Protein AF-0000000070113550 (afdb_homodimer)

Nearest PDB structures (foldseek):
  8j0s-assembly1_H  TM=9.422E-01  e=3.556E-06  Mycobacterium tuberculosis
  7xkz-assembly1_A  TM=9.115E-01  e=4.167E-06  Mycobacteroides abscessus
  7y5c-assembly1_H  TM=8.932E-01  e=8.274E-06  Mycolicibacterium smegmatis
  7nl9-assembly1_H  TM=9.651E-01  e=6.831E-05  Mycolicibacterium smegmatis MC2 155
  6q45-assembly2_P  TM=9.169E-01  e=3.095E-05  Fusobacterium nucleatum subsp. nucleatum ATCC 25586

Solvent-accessible surface area (backbone atoms only — not comparable to full-atom values): 9482 Å² total; per-residue (Å²): 127,87,66,56,21,34,37,33,36,30,15,46,40,40,78,78,43,72,47,66,21,49,32,37,36,38,35,31,75,91,42,76,46,75,45,44,53,87,46,73,65,44,80,42,48,33,24,70,75,27,49,37,35,39,29,32,77,91,74,48,70,46,43,28,38,25,60,20,42,36,35,39,33,39,98,77,28,37,37,36,43,16,46,29,67,41,75,50,69,74,73,79,120,124,84,66,57,19,34,38,34,34,31,15,46,39,39,76,77,44,72,48,67,18,49,32,38,36,37,33,32,75,90,42,76,44,75,45,45,51,86,46,74,66,42,78,41,48,33,24,70,76,27,49,38,35,39,31,31,77,92,73,48,72,46,43,28,39,25,60,20,41,34,36,37,33,38,96,76,27,38,36,36,43,14,45,28,68,40,76,51,69,76,73,79,120

pLDDT: mean 88.14, std 12.1, range [33.38, 96.56]

Foldseek 3Di:
DPDDDDDDDDDPDDDPDDDDAQWKWAQFPVGIDIDGQPDAWDKTKGDAFIKMWTHHPPGDIWIKTARIAMWTQDNVGIDGDGPDIDTDDPPPD/DPDDDDDDDDDPDDDPDDDDAQWKWAQFPVGIDIDGQPDAWDKTKGDAFIKMWTHHDPGDIWIKTARIAMWTQDNVGIDGDGPDIDTDDPPPD

Secondary structure (DSSP, 8-state):
---PEEEEEEES-EEEEEEEESEEEEEETTEEEEE-TTPPPEEEEEPSSEEEEEE-TTS-EEEEEE-SEEEEEETTEEEEEES-EEE------/---PEEEEEEES-EEEEEEEESEEEEEETTEEEEE-TTPPPEEEEEPSSEEEEEE-TTS-EEEEEE-SEEEEEETTEEEEEES-EEE------

Structure (mmCIF, N/CA/C/O backbone):
data_AF-0000000070113550-model_v1
#
loop_
_entity.id
_entity.type
_entity.pdbx_description
1 polymer 'ATP synthase epsilon chain'
#
loop_
_atom_site.group_PDB
_atom_site.id
_atom_site.type_symbol
_atom_site.label_atom_id
_atom_site.label_alt_id
_atom_site.label_comp_id
_atom_site.label_asym_id
_atom_site.label_entity_id
_atom_site.label_seq_id
_atom_site.pdbx_PDB_ins_code
_atom_site.Cartn_x
_atom_site.Cartn_y
_atom_site.Cartn_z
_atom_site.occupancy
_atom_site.B_iso_or_equiv
_atom_site.auth_seq_id
_atom_site.auth_comp_id
_atom_site.auth_asym_id
_atom_site.auth_atom_id
_atom_site.pdbx_PDB_model_num
ATOM 1 N N . MET A 1 1 ? -6.527 33.344 -2.377 1 45.22 1 MET A N 1
ATOM 2 C CA . MET A 1 1 ? -6.77 31.953 -2.734 1 45.22 1 MET A CA 1
ATOM 3 C C . MET A 1 1 ? -6.32 31.016 -1.616 1 45.22 1 MET A C 1
ATOM 5 O O . MET A 1 1 ? -5.227 31.172 -1.069 1 45.22 1 MET A O 1
ATOM 9 N N . ALA A 1 2 ? -7.156 30.422 -0.911 1 58.97 2 ALA A N 1
ATOM 10 C CA . ALA A 1 2 ? -6.758 29.75 0.325 1 58.97 2 ALA A CA 1
ATOM 11 C C . ALA A 1 2 ? -5.688 28.703 0.059 1 58.97 2 ALA A C 1
ATOM 13 O O . ALA A 1 2 ? -5.789 27.922 -0.897 1 58.97 2 ALA A O 1
ATOM 14 N N . ASN A 1 3 ? -4.395 28.938 0.4 1 77.56 3 ASN A N 1
ATOM 15 C CA . ASN A 1 3 ? -3.264 28.047 0.153 1 77.56 3 ASN A CA 1
ATOM 16 C C . ASN A 1 3 ? -3.529 26.641 0.684 1 77.56 3 ASN A C 1
ATOM 18 O O . ASN A 1 3 ? -3.949 26.484 1.831 1 77.56 3 ASN A O 1
ATOM 22 N N . GLN A 1 4 ? -3.826 25.875 -0.224 1 87.44 4 GLN A N 1
ATOM 23 C CA . GLN A 1 4 ? -4.086 24.484 0.149 1 87.44 4 GLN A CA 1
ATOM 24 C C . GLN A 1 4 ? -2.781 23.719 0.367 1 87.44 4 GLN A C 1
ATOM 26 O O . GLN A 1 4 ? -1.735 24.109 -0.161 1 87.44 4 GLN A O 1
ATOM 31 N N . LEU A 1 5 ? -2.879 22.906 1.258 1 93.5 5 LEU A N 1
ATOM 32 C CA . LEU A 1 5 ? -1.75 22.047 1.6 1 93.5 5 LEU A CA 1
ATOM 33 C C . LEU A 1 5 ? -1.768 20.766 0.769 1 93.5 5 LEU A C 1
ATOM 35 O O . LEU A 1 5 ? -2.746 20.016 0.797 1 93.5 5 LEU A O 1
ATOM 39 N N . HIS A 1 6 ? -0.689 20.609 0.016 1 95.31 6 HIS A N 1
ATOM 40 C CA . HIS A 1 6 ? -0.579 19.344 -0.699 1 95.31 6 HIS A CA 1
ATOM 41 C C . HIS A 1 6 ? -0.22 18.219 0.249 1 95.31 6 HIS A C 1
ATOM 43 O O . HIS A 1 6 ? 0.787 18.281 0.958 1 95.31 6 HIS A O 1
ATOM 49 N N . VAL A 1 7 ? -1.054 17.188 0.281 1 95.75 7 VAL A N 1
ATOM 50 C CA . VAL A 1 7 ? -0.849 16.078 1.197 1 95.75 7 VAL A CA 1
ATOM 51 C C . VAL A 1 7 ? -0.742 14.773 0.407 1 95.75 7 VAL A C 1
ATOM 53 O O . VAL A 1 7 ? -1.499 14.555 -0.541 1 95.75 7 VAL A O 1
ATOM 56 N N . GLU A 1 8 ? 0.298 14 0.855 1 92.06 8 GLU A N 1
ATOM 57 C CA . GLU A 1 8 ? 0.445 12.648 0.33 1 92.06 8 GLU A CA 1
ATOM 58 C C . GLU A 1 8 ? 0.58 11.625 1.458 1 92.06 8 GLU A C 1
ATOM 60 O O . GLU A 1 8 ? 1.438 11.773 2.332 1 92.06 8 GLU A O 1
ATOM 65 N N . VAL A 1 9 ? -0.336 10.664 1.429 1 91.69 9 VAL A N 1
ATOM 66 C CA . VAL A 1 9 ? -0.25 9.562 2.375 1 91.69 9 VAL A CA 1
ATOM 67 C C . VAL A 1 9 ? 0.221 8.297 1.655 1 91.69 9 VAL A C 1
ATOM 69 O O . VAL A 1 9 ? -0.464 7.797 0.762 1 91.69 9 VAL A O 1
ATOM 72 N N . VAL A 1 10 ? 1.429 7.906 2.113 1 87.56 10 VAL A N 1
ATOM 73 C CA . VAL A 1 10 ? 2.043 6.746 1.475 1 87.56 10 VAL A CA 1
ATOM 74 C C . VAL A 1 10 ? 2.283 5.652 2.512 1 87.56 10 VAL A C 1
ATOM 76 O O . VAL A 1 10 ? 2.789 5.922 3.604 1 87.56 10 VAL A O 1
ATOM 79 N N . ALA A 1 11 ? 1.871 4.516 2.16 1 86.12 11 ALA A N 1
ATOM 80 C CA . ALA A 1 11 ? 2.166 3.35 2.99 1 86.12 11 ALA A CA 1
ATOM 81 C C . ALA A 1 11 ? 3.283 2.508 2.379 1 86.12 11 ALA A C 1
ATOM 83 O O . ALA A 1 11 ? 3.287 2.256 1.172 1 86.12 11 ALA A O 1
ATOM 84 N N . VAL A 1 12 ? 4.289 2.221 3.17 1 78.19 12 VAL A N 1
ATOM 85 C CA . VAL A 1 12 ? 5.484 1.521 2.709 1 78.19 12 VAL A CA 1
ATOM 86 C C . VAL A 1 12 ? 5.141 0.071 2.379 1 78.19 12 VAL A C 1
ATOM 88 O O . VAL A 1 12 ? 5.793 -0.552 1.537 1 78.19 12 VAL A O 1
ATOM 91 N N . GLU A 1 13 ? 4.117 -0.46 3.025 1 73.38 13 GLU A N 1
ATOM 92 C CA . GLU A 1 13 ? 3.74 -1.834 2.709 1 73.38 13 GLU A CA 1
ATOM 93 C C . GLU A 1 13 ? 2.234 -2.037 2.85 1 73.38 13 GLU A C 1
ATOM 95 O O . GLU A 1 13 ? 1.626 -1.569 3.814 1 73.38 13 GLU A O 1
ATOM 100 N N . GLN A 1 14 ? 1.766 -2.4 1.757 1 77.12 14 GLN A N 1
ATOM 101 C CA . GLN A 1 14 ? 0.341 -2.703 1.843 1 77.12 14 GLN A CA 1
ATOM 102 C C . GLN A 1 14 ? 0.033 -4.074 1.242 1 77.12 14 GLN A C 1
ATOM 104 O O . GLN A 1 14 ? 0.488 -4.391 0.142 1 77.12 14 GLN A O 1
ATOM 109 N N . LYS A 1 15 ? -0.56 -4.875 2.086 1 81.19 15 LYS A N 1
ATOM 110 C CA . LYS A 1 15 ? -1.064 -6.145 1.571 1 81.19 15 LYS A CA 1
ATOM 111 C C . LYS A 1 15 ? -2.314 -5.938 0.723 1 81.19 15 LYS A C 1
ATOM 113 O O . LYS A 1 15 ? -3.373 -5.582 1.246 1 81.19 15 LYS A O 1
ATOM 118 N N . ILE A 1 16 ? -2.18 -6.035 -0.512 1 82.44 16 ILE A N 1
ATOM 119 C CA . ILE A 1 16 ? -3.268 -5.793 -1.454 1 82.44 16 ILE A CA 1
ATOM 120 C C . ILE A 1 16 ? -4.262 -6.949 -1.403 1 82.44 16 ILE A C 1
ATOM 122 O O . ILE A 1 16 ? -5.477 -6.73 -1.408 1 82.44 16 ILE A O 1
ATOM 126 N N . TRP A 1 17 ? -3.553 -8.172 -1.404 1 88.31 17 TRP A N 1
ATOM 127 C CA . TRP A 1 17 ? -4.387 -9.367 -1.396 1 88.31 17 TRP A CA 1
ATOM 128 C C . TRP A 1 17 ? -3.643 -10.547 -0.779 1 88.31 17 TRP A C 1
ATOM 130 O O . TRP A 1 17 ? -2.436 -10.695 -0.978 1 88.31 17 TRP A O 1
ATOM 140 N N . ALA A 1 18 ? -4.434 -11.242 0.004 1 92.69 18 ALA A N 1
ATOM 141 C CA . ALA A 1 18 ? -3.916 -12.492 0.561 1 92.69 18 ALA A CA 1
ATOM 142 C C . ALA A 1 18 ? -5 -13.562 0.611 1 92.69 18 ALA A C 1
ATOM 144 O O . ALA A 1 18 ? -6.145 -13.281 0.981 1 92.69 18 ALA A O 1
ATOM 145 N N . GLY A 1 19 ? -4.699 -14.633 0.225 1 94.31 19 GLY A N 1
ATOM 146 C CA . GLY A 1 19 ? -5.66 -15.727 0.28 1 94.31 19 GLY A CA 1
ATOM 147 C C . GLY A 1 19 ? -5.156 -17 -0.374 1 94.31 19 GLY A C 1
ATOM 148 O O . GLY A 1 19 ? -3.949 -17.203 -0.502 1 94.31 19 GLY A O 1
ATOM 149 N N . GLU A 1 20 ? -6.125 -17.891 -0.575 1 95.19 20 GLU A N 1
ATOM 150 C CA . GLU A 1 20 ? -5.809 -19.172 -1.209 1 95.19 20 GLU A CA 1
ATOM 151 C C . GLU A 1 20 ? -6.191 -19.156 -2.688 1 95.19 20 GLU A C 1
ATOM 153 O O . GLU A 1 20 ? -7.246 -18.641 -3.059 1 95.19 20 GLU A O 1
ATOM 158 N N . ALA A 1 21 ? -5.266 -19.641 -3.381 1 95.38 21 ALA A N 1
ATOM 159 C CA . ALA A 1 21 ? -5.504 -19.734 -4.82 1 95.38 21 ALA A CA 1
ATOM 160 C C . ALA A 1 21 ? -5.137 -21.125 -5.352 1 95.38 21 ALA A C 1
ATOM 162 O O . ALA A 1 21 ? -4.426 -21.875 -4.691 1 95.38 21 ALA A O 1
ATOM 163 N N . GLU A 1 22 ? -5.695 -21.422 -6.527 1 94.94 22 GLU A N 1
ATOM 164 C CA . GLU A 1 22 ? -5.34 -22.656 -7.203 1 94.94 22 GLU A CA 1
ATOM 165 C C . GLU A 1 22 ? -3.996 -22.547 -7.914 1 94.94 22 GLU A C 1
ATOM 167 O O . GLU A 1 22 ? -3.236 -23.516 -7.984 1 94.94 22 GLU A O 1
ATOM 172 N N . MET A 1 23 ? -3.846 -21.328 -8.383 1 95.19 23 MET A N 1
ATOM 173 C CA . MET A 1 23 ? -2.641 -21.094 -9.172 1 95.19 23 MET A CA 1
ATOM 174 C C . MET A 1 23 ? -2.314 -19.609 -9.227 1 95.19 23 MET A C 1
ATOM 176 O O . MET A 1 23 ? -3.211 -18.766 -9.141 1 95.19 23 MET A O 1
ATOM 180 N N . LEU A 1 24 ? -1.006 -19.297 -9.297 1 96.56 24 LEU A N 1
ATOM 181 C CA . LEU A 1 24 ? -0.536 -17.938 -9.57 1 96.56 24 LEU A CA 1
ATOM 182 C C . LEU A 1 24 ? 0.304 -17.906 -10.844 1 96.56 24 LEU A C 1
ATOM 184 O O . LEU A 1 24 ? 1.162 -18.766 -11.055 1 96.56 24 LEU A O 1
ATOM 188 N N . VAL A 1 25 ? -0.042 -17.031 -11.695 1 96.19 25 VAL A N 1
ATOM 189 C CA . VAL A 1 25 ? 0.737 -16.812 -12.914 1 96.19 25 VAL A CA 1
ATOM 190 C C . VAL A 1 25 ? 1.416 -15.453 -12.859 1 96.19 25 VAL A C 1
ATOM 192 O O . VAL A 1 25 ? 0.762 -14.438 -12.609 1 96.19 25 VAL A O 1
ATOM 195 N N . ALA A 1 26 ? 2.68 -15.461 -13.047 1 96.12 26 ALA A N 1
ATOM 196 C CA . ALA A 1 26 ? 3.441 -14.219 -13.023 1 96.12 26 ALA A CA 1
ATOM 197 C C . ALA A 1 26 ? 4.387 -14.133 -14.219 1 96.12 26 ALA A C 1
ATOM 199 O O . ALA A 1 26 ? 4.82 -15.156 -14.75 1 96.12 26 ALA A O 1
ATOM 200 N N . ARG A 1 27 ? 4.566 -12.93 -14.578 1 95.25 27 ARG A N 1
ATOM 201 C CA . ARG A 1 27 ? 5.559 -12.68 -15.617 1 95.25 27 ARG A CA 1
ATOM 202 C C . ARG A 1 27 ? 6.867 -12.18 -15.016 1 95.25 27 ARG A C 1
ATOM 204 O O . ARG A 1 27 ? 6.934 -11.062 -14.5 1 95.25 27 ARG A O 1
ATOM 211 N N . THR A 1 28 ? 7.867 -13.023 -15.07 1 94.5 28 THR A N 1
ATOM 212 C CA . THR A 1 28 ? 9.195 -12.672 -14.578 1 94.5 28 THR A CA 1
ATOM 213 C C . THR A 1 28 ? 10.094 -12.211 -15.719 1 94.5 28 THR A C 1
ATOM 215 O O . THR A 1 28 ? 9.68 -12.203 -16.875 1 94.5 28 THR A O 1
ATOM 218 N N . THR A 1 29 ? 11.289 -11.812 -15.375 1 94.31 29 THR A N 1
ATOM 219 C CA . THR A 1 29 ? 12.25 -11.391 -16.391 1 94.31 29 THR A CA 1
ATOM 220 C C . THR A 1 29 ? 12.672 -12.57 -17.25 1 94.31 29 THR A C 1
ATOM 222 O O . THR A 1 29 ? 13.125 -12.383 -18.391 1 94.31 29 THR A O 1
ATOM 225 N N . GLU A 1 30 ? 12.484 -13.789 -16.75 1 92.06 30 GLU A N 1
ATOM 226 C CA . GLU A 1 30 ? 12.867 -15 -17.469 1 92.06 30 GLU A CA 1
ATOM 227 C C . GLU A 1 30 ? 11.711 -15.531 -18.312 1 92.06 30 GLU A C 1
ATOM 229 O O . GLU A 1 30 ? 11.914 -16.375 -19.188 1 92.06 30 GLU A O 1
ATOM 234 N N . GLY A 1 31 ? 10.578 -15.039 -18.078 1 92.94 31 GLY A N 1
ATOM 235 C CA . GLY A 1 31 ? 9.375 -15.523 -18.75 1 92.94 31 GLY A CA 1
ATOM 236 C C . GLY A 1 31 ? 8.188 -15.641 -17.812 1 92.94 31 GLY A C 1
ATOM 237 O O . GLY A 1 31 ? 8.211 -15.125 -16.703 1 92.94 31 GLY A O 1
ATOM 238 N N . GLU A 1 32 ? 7.141 -16.234 -18.391 1 94.25 32 GLU A N 1
ATOM 239 C CA . GLU A 1 32 ? 5.934 -16.438 -17.594 1 94.25 32 GLU A CA 1
ATOM 240 C C . GLU A 1 32 ? 6.02 -17.734 -16.781 1 94.25 32 GLU A C 1
ATOM 242 O O . GLU A 1 32 ? 6.492 -18.766 -17.281 1 94.25 32 GLU A O 1
ATOM 247 N N . ILE A 1 33 ? 5.629 -17.703 -15.547 1 94.06 33 ILE A N 1
ATOM 248 C CA . ILE A 1 33 ? 5.699 -18.891 -14.695 1 94.06 33 ILE A CA 1
ATOM 249 C C . ILE A 1 33 ? 4.355 -19.109 -14.008 1 94.06 33 ILE A C 1
ATOM 251 O O . ILE A 1 33 ? 3.709 -18.156 -13.57 1 94.06 33 ILE A O 1
ATOM 255 N N . GLY A 1 34 ? 3.83 -20.297 -13.992 1 95.06 34 GLY A N 1
ATOM 256 C CA . GLY A 1 34 ? 2.676 -20.719 -13.211 1 95.06 34 GLY A CA 1
ATOM 257 C C . GLY A 1 34 ? 3.051 -21.453 -11.938 1 95.06 34 GLY A C 1
ATOM 258 O O . GLY A 1 34 ? 3.754 -22.469 -11.984 1 95.06 34 GLY A O 1
ATOM 259 N N . VAL A 1 35 ? 2.688 -20.906 -10.938 1 95.12 35 VAL A N 1
ATOM 260 C CA . VAL A 1 35 ? 3.025 -21.469 -9.641 1 95.12 35 VAL A CA 1
ATOM 261 C C . VAL A 1 35 ? 1.836 -22.266 -9.102 1 95.12 35 VAL A C 1
ATOM 263 O O . VAL A 1 35 ? 0.74 -21.719 -8.945 1 95.12 35 VAL A O 1
ATOM 266 N N . LEU A 1 36 ? 2.029 -23.531 -8.805 1 93.62 36 LEU A N 1
ATOM 267 C CA . LEU A 1 36 ? 1.037 -24.406 -8.203 1 93.62 36 LEU A CA 1
ATOM 268 C C . LEU A 1 36 ? 1.406 -24.75 -6.766 1 93.62 36 LEU A C 1
ATOM 270 O O . LEU A 1 36 ? 2.557 -24.578 -6.359 1 93.62 36 LEU A O 1
ATOM 274 N N . PRO A 1 37 ? 0.408 -25.094 -6.074 1 92.5 37 PRO A N 1
ATOM 275 C CA . PRO A 1 37 ? 0.75 -25.547 -4.723 1 92.5 37 PRO A CA 1
ATOM 276 C C . PRO A 1 37 ? 1.844 -26.609 -4.707 1 92.5 37 PRO A C 1
ATOM 278 O O . PRO A 1 37 ? 1.796 -27.562 -5.492 1 92.5 37 PRO A O 1
ATOM 281 N N . GLY A 1 38 ? 2.885 -26.438 -3.82 1 89.25 38 GLY A N 1
ATOM 282 C CA . GLY A 1 38 ? 3.973 -27.391 -3.715 1 89.25 38 GLY A CA 1
ATOM 283 C C . GLY A 1 38 ? 5.125 -27.094 -4.656 1 89.25 38 GLY A C 1
ATOM 284 O O . GLY A 1 38 ? 5.977 -27.953 -4.895 1 89.25 38 GLY A O 1
ATOM 285 N N . HIS A 1 39 ? 5.016 -25.953 -5.227 1 92.94 39 HIS A N 1
ATOM 286 C CA . HIS A 1 39 ? 6.125 -25.562 -6.086 1 92.94 39 HIS A CA 1
ATOM 287 C C . HIS A 1 39 ? 7.422 -25.438 -5.293 1 92.94 39 HIS A C 1
ATOM 289 O O . HIS A 1 39 ? 7.402 -25.094 -4.109 1 92.94 39 HIS A O 1
ATOM 295 N N . SER A 1 40 ? 8.477 -25.75 -6.012 1 92.38 40 SER A N 1
ATOM 296 C CA . SER A 1 40 ? 9.773 -25.609 -5.359 1 92.38 40 SER A CA 1
ATOM 297 C C . SER A 1 40 ? 10.086 -24.141 -5.059 1 92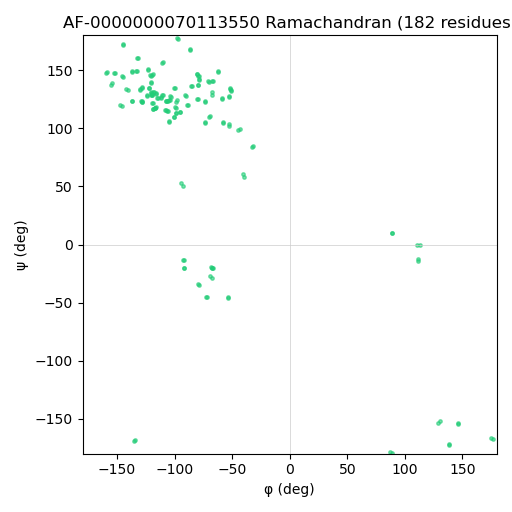.38 40 SER A C 1
ATOM 299 O O . SER A 1 40 ? 9.805 -23.266 -5.871 1 92.38 40 SER A O 1
ATOM 301 N N . PRO A 1 41 ? 10.656 -23.922 -3.93 1 94.31 41 PRO A N 1
ATOM 302 C CA . PRO A 1 41 ? 11.008 -22.547 -3.574 1 94.31 41 PRO A CA 1
ATOM 303 C C . PRO A 1 41 ? 11.812 -21.844 -4.664 1 94.31 41 PRO A C 1
ATOM 305 O O . PRO A 1 41 ? 12.711 -22.453 -5.258 1 94.31 41 PRO A O 1
ATOM 308 N N . LEU A 1 42 ? 11.367 -20.609 -4.93 1 91.88 42 LEU A N 1
ATOM 309 C CA . LEU A 1 42 ? 12.031 -19.812 -5.953 1 91.88 42 LEU A CA 1
ATOM 310 C C . LEU A 1 42 ? 11.891 -18.328 -5.656 1 91.88 42 LEU A C 1
ATOM 312 O O . LEU A 1 42 ? 10.914 -17.906 -5.035 1 91.88 42 LEU A O 1
ATOM 316 N N . LEU A 1 43 ? 12.93 -17.562 -6.039 1 93.06 43 LEU A N 1
ATOM 317 C CA . LEU A 1 43 ? 12.883 -16.109 -6.039 1 93.06 43 LEU A CA 1
ATOM 318 C C . LEU A 1 43 ? 13.047 -15.562 -7.457 1 93.06 43 LEU A C 1
ATOM 320 O O . LEU A 1 43 ? 14.031 -15.859 -8.133 1 93.06 43 LEU A O 1
ATOM 324 N N . GLY A 1 44 ? 11.977 -14.875 -7.906 1 92.62 44 GLY A N 1
ATOM 325 C CA . GLY A 1 44 ? 12.023 -14.32 -9.25 1 92.62 44 GLY A CA 1
ATOM 326 C C . GLY A 1 44 ? 11.789 -12.82 -9.281 1 92.62 44 GLY A C 1
ATOM 327 O O . GLY A 1 44 ? 11.117 -12.273 -8.414 1 92.62 44 GLY A O 1
ATOM 328 N N . LEU A 1 45 ? 12.461 -12.297 -10.344 1 93.94 45 LEU A N 1
ATOM 329 C CA . LEU A 1 45 ? 12.234 -10.875 -10.594 1 93.94 45 LEU A CA 1
ATOM 330 C C . LEU A 1 45 ? 11.062 -10.664 -11.547 1 93.94 45 LEU A C 1
ATOM 332 O O . LEU A 1 45 ? 11 -11.297 -12.609 1 93.94 45 LEU A O 1
ATOM 336 N N . LEU A 1 46 ? 10.211 -9.852 -11.094 1 94.88 46 LEU A N 1
ATOM 337 C CA . LEU A 1 46 ? 9.062 -9.562 -11.938 1 94.88 46 LEU A CA 1
ATOM 338 C C . LEU A 1 46 ? 9.43 -8.57 -13.039 1 94.88 46 LEU A C 1
ATOM 340 O O . LEU A 1 46 ? 10.18 -7.625 -12.797 1 94.88 46 LEU A O 1
ATOM 344 N N . LYS A 1 47 ? 8.898 -8.805 -14.141 1 93.06 47 LYS A N 1
ATOM 345 C CA . LYS A 1 47 ? 9.078 -7.852 -15.227 1 93.06 47 LYS A CA 1
ATOM 346 C C . LYS A 1 47 ? 8.32 -6.559 -14.961 1 93.06 47 LYS A C 1
ATOM 348 O O . LYS A 1 47 ? 7.281 -6.566 -14.297 1 93.06 47 LYS A O 1
ATOM 353 N N . GLU A 1 48 ? 8.891 -5.516 -15.273 1 88.5 48 GLU A N 1
ATOM 354 C CA . GLU A 1 48 ? 8.25 -4.211 -15.156 1 88.5 48 GLU A CA 1
ATOM 355 C C . GLU A 1 48 ? 8.078 -3.557 -16.531 1 88.5 48 GLU A C 1
ATOM 357 O O . GLU A 1 48 ? 9.062 -3.266 -17.203 1 88.5 48 GLU A O 1
A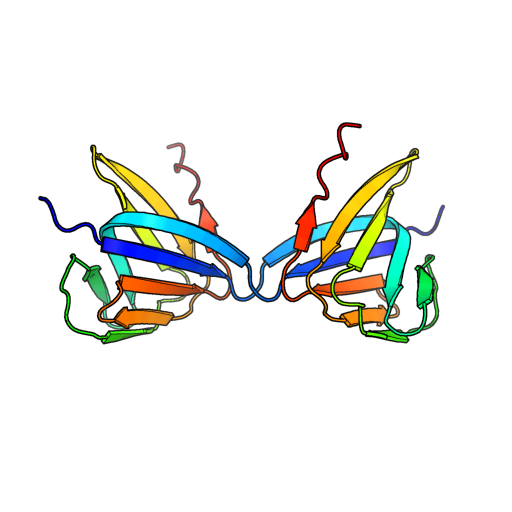TOM 362 N N . PRO A 1 49 ? 6.867 -3.322 -16.906 1 88.38 49 PRO A N 1
ATOM 363 C CA . PRO A 1 49 ? 5.602 -3.658 -16.25 1 88.38 49 PRO A CA 1
ATOM 364 C C . PRO A 1 49 ? 5.188 -5.113 -16.484 1 88.38 49 PRO A C 1
ATOM 366 O O . PRO A 1 49 ? 5.609 -5.734 -17.453 1 88.38 49 PRO A O 1
ATOM 369 N N . SER A 1 50 ? 4.535 -5.613 -15.438 1 91.56 50 SER A N 1
ATOM 370 C CA . SER A 1 50 ? 4.027 -6.969 -15.617 1 91.56 50 SER A CA 1
ATOM 371 C C . SER A 1 50 ? 2.689 -7.156 -14.906 1 91.56 50 SER A C 1
ATOM 373 O O . SER A 1 50 ? 2.164 -6.219 -14.305 1 91.56 50 SER A O 1
ATOM 375 N N . GLN A 1 51 ? 2.115 -8.32 -15.18 1 93.25 51 GLN A N 1
ATOM 376 C CA . GLN A 1 51 ? 0.867 -8.672 -14.516 1 93.25 51 GLN A CA 1
ATOM 377 C C . GLN A 1 51 ? 1.015 -9.969 -13.719 1 93.25 51 GLN A C 1
ATOM 379 O O . GLN A 1 51 ? 1.783 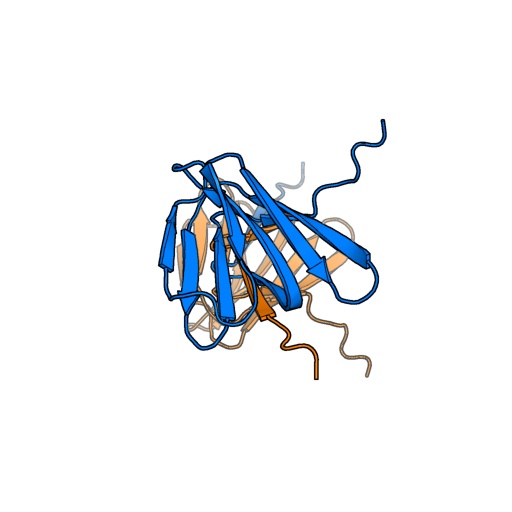-10.852 -14.102 1 93.25 51 GLN A O 1
ATOM 384 N N . VAL A 1 52 ? 0.341 -9.977 -12.672 1 95.19 52 VAL A N 1
ATOM 385 C CA . VAL A 1 52 ? 0.203 -11.195 -11.883 1 95.19 52 VAL A CA 1
ATOM 386 C C . VAL A 1 52 ? -1.26 -11.633 -11.867 1 95.19 52 VAL A C 1
ATOM 388 O O . VAL A 1 52 ? -2.156 -10.82 -11.648 1 95.19 52 VAL A O 1
ATOM 391 N N . ARG A 1 53 ? -1.431 -12.898 -12.172 1 95.62 53 ARG A N 1
ATOM 392 C CA . ARG A 1 53 ? -2.781 -13.453 -12.18 1 95.62 53 ARG A CA 1
ATOM 393 C C . ARG A 1 53 ? -2.943 -14.516 -11.102 1 95.62 53 ARG A C 1
ATOM 395 O O . ARG A 1 53 ? -2.127 -15.43 -10.992 1 95.62 53 ARG A O 1
ATOM 402 N N . VAL A 1 54 ? -3.912 -14.289 -10.359 1 95.81 54 VAL A N 1
ATOM 403 C CA . VAL A 1 54 ? -4.242 -15.234 -9.297 1 95.81 54 VAL A CA 1
ATOM 404 C C . VAL A 1 54 ? -5.516 -15.992 -9.664 1 95.81 54 VAL A C 1
ATOM 406 O O . VAL A 1 54 ? -6.59 -15.391 -9.766 1 95.81 54 VAL A O 1
ATOM 409 N N . LYS A 1 55 ? -5.418 -17.219 -9.844 1 95.19 55 LYS A N 1
ATOM 410 C CA . LYS A 1 55 ? -6.574 -18.047 -10.148 1 95.19 55 LYS A CA 1
ATOM 411 C C . LYS A 1 55 ? -7.141 -18.688 -8.883 1 95.19 55 LYS A C 1
ATOM 413 O O . LYS A 1 55 ? -6.453 -19.469 -8.211 1 95.19 55 LYS A O 1
ATOM 418 N N . LEU A 1 56 ? -8.297 -18.281 -8.586 1 94.12 56 LEU A N 1
ATOM 419 C CA . LEU A 1 56 ? -8.969 -18.797 -7.398 1 94.12 56 LEU A CA 1
ATOM 420 C C . LEU A 1 56 ? -9.719 -20.078 -7.715 1 94.12 56 LEU A C 1
ATOM 422 O O . LEU A 1 56 ? -9.93 -20.406 -8.883 1 94.12 56 LEU A O 1
ATOM 426 N N . ALA A 1 57 ? -10.078 -20.641 -6.52 1 88.12 57 ALA A N 1
ATOM 427 C CA . ALA A 1 57 ? -10.906 -21.828 -6.691 1 88.12 57 ALA A CA 1
ATOM 428 C C . ALA A 1 57 ? -12.273 -21.453 -7.273 1 88.12 57 ALA A C 1
ATOM 430 O O . ALA A 1 57 ? -12.852 -20.422 -6.918 1 88.12 57 ALA A O 1
ATOM 431 N N . GLY A 1 58 ? -12.789 -22.047 -8.266 1 87 58 GLY A N 1
ATOM 432 C CA . GLY A 1 58 ? -14.094 -21.766 -8.82 1 87 58 GLY A CA 1
ATOM 433 C C . GLY A 1 58 ? -14.031 -21.125 -10.195 1 87 58 GLY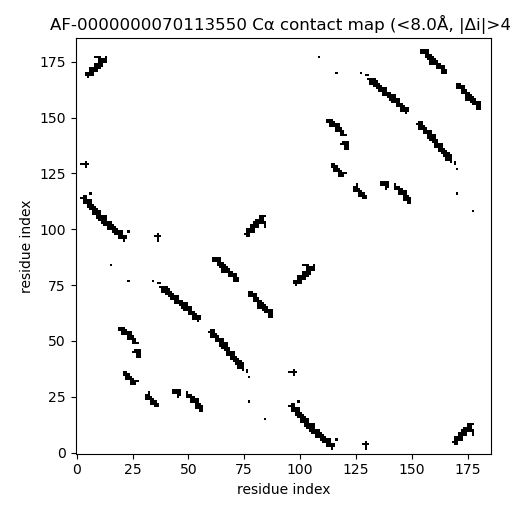 A C 1
ATOM 434 O O . GLY A 1 58 ? -15.062 -20.875 -10.82 1 87 58 GLY A O 1
ATOM 435 N N . GLY A 1 59 ? -12.953 -20.703 -10.578 1 87.19 59 GLY A N 1
ATOM 436 C CA . GLY A 1 59 ? -12.781 -20.172 -11.922 1 87.19 59 GLY A CA 1
ATOM 437 C C . GLY A 1 59 ? -12.547 -18.672 -11.961 1 87.19 59 GLY A C 1
ATOM 438 O O . GLY A 1 59 ? -12.336 -18.109 -13.031 1 87.19 59 GLY A O 1
ATOM 439 N N . GLU A 1 60 ? -12.531 -18.062 -10.789 1 91.06 60 GLU A N 1
ATOM 440 C CA . GLU A 1 60 ? -12.297 -16.625 -10.734 1 91.06 60 GLU A CA 1
ATOM 441 C C . GLU A 1 60 ? -10.805 -16.312 -10.859 1 91.06 60 GLU A C 1
ATOM 443 O O . GLU A 1 60 ? -9.969 -17.047 -10.328 1 91.06 60 GLU A O 1
ATOM 448 N N . GLN A 1 61 ? -10.555 -15.273 -11.664 1 93.69 61 GLN A N 1
ATOM 449 C CA . GLN A 1 61 ? -9.164 -14.852 -11.852 1 93.69 61 GLN A CA 1
ATOM 450 C C . GLN A 1 61 ? -8.992 -13.375 -11.5 1 93.69 61 GLN A C 1
ATOM 452 O O . GLN A 1 61 ? -9.727 -12.523 -12.008 1 93.69 61 GLN A O 1
ATOM 457 N N . LEU A 1 62 ? -8.008 -13.188 -10.648 1 94 62 LEU A N 1
ATOM 458 C CA . LEU A 1 62 ? -7.629 -11.82 -10.297 1 94 62 LEU A CA 1
ATOM 459 C C . LEU A 1 62 ? -6.336 -11.414 -10.992 1 94 62 LEU A C 1
ATOM 461 O O . LEU A 1 62 ? -5.34 -12.141 -10.938 1 94 62 LEU A O 1
ATOM 465 N N . THR A 1 63 ? -6.516 -10.32 -11.688 1 94.88 63 THR A N 1
ATOM 466 C CA . THR A 1 63 ? -5.344 -9.812 -12.398 1 94.88 63 THR A CA 1
ATOM 467 C C . THR A 1 63 ? -4.848 -8.516 -11.773 1 94.88 63 THR A C 1
ATOM 469 O O . THR A 1 63 ? -5.629 -7.582 -11.562 1 94.88 63 THR A O 1
ATOM 472 N N . TYR A 1 64 ? -3.529 -8.469 -11.461 1 93.31 64 TYR A N 1
ATOM 473 C CA . TYR A 1 64 ? -2.916 -7.277 -10.891 1 93.31 64 TYR A CA 1
ATOM 474 C C . TYR A 1 64 ? -1.808 -6.75 -11.789 1 93.31 64 TYR A C 1
ATOM 476 O O . TYR A 1 64 ? -0.962 -7.516 -12.258 1 93.31 64 TYR A O 1
ATOM 484 N N . ASP A 1 65 ? -1.902 -5.477 -12.047 1 92.44 65 ASP A N 1
ATOM 485 C CA . ASP A 1 65 ? -0.778 -4.809 -12.695 1 92.44 65 ASP A CA 1
ATOM 486 C C . ASP A 1 65 ? 0.31 -4.461 -11.68 1 92.44 65 ASP A C 1
ATOM 488 O O . ASP A 1 65 ? 0.038 -3.812 -10.672 1 92.44 65 ASP A O 1
ATOM 492 N N . VAL A 1 66 ? 1.495 -4.922 -11.969 1 90.75 66 VAL A N 1
ATOM 493 C CA . VAL A 1 66 ? 2.58 -4.688 -11.023 1 90.75 66 VAL A CA 1
ATOM 494 C C . VAL A 1 66 ? 3.695 -3.895 -11.703 1 90.75 66 VAL A C 1
ATOM 496 O O . VAL A 1 66 ? 3.971 -4.09 -12.891 1 90.75 66 VAL A O 1
ATOM 499 N N . ALA A 1 67 ? 4.254 -2.926 -10.93 1 88.31 67 ALA A N 1
ATOM 500 C CA . ALA A 1 67 ? 5.367 -2.111 -11.406 1 88.31 67 ALA A CA 1
ATOM 501 C C . ALA A 1 67 ? 6.707 -2.715 -10.992 1 88.31 67 ALA A C 1
ATOM 503 O O . ALA A 1 67 ? 7.484 -2.082 -10.281 1 88.31 67 ALA A O 1
ATOM 504 N N . GLY A 1 68 ? 6.863 -4.051 -11.281 1 87.56 68 GLY A N 1
ATOM 505 C CA . GLY A 1 68 ? 8.102 -4.711 -10.898 1 87.56 68 GLY A CA 1
ATOM 506 C C . GLY A 1 68 ? 8.055 -5.285 -9.5 1 87.56 68 GLY A C 1
ATOM 507 O O . GLY A 1 68 ? 7 -5.309 -8.859 1 87.56 68 GLY A O 1
ATOM 508 N N . GLY A 1 69 ? 9.234 -5.918 -9.102 1 91.19 69 GLY A N 1
ATOM 509 C CA . GLY A 1 69 ? 9.328 -6.562 -7.797 1 91.19 69 GLY A CA 1
ATOM 510 C C . GLY A 1 69 ? 9.867 -7.977 -7.871 1 91.19 69 GLY A C 1
ATOM 511 O O . GLY A 1 69 ? 10.734 -8.273 -8.695 1 91.19 69 GLY A O 1
ATOM 512 N N . PHE A 1 70 ? 9.391 -8.688 -6.852 1 92.94 70 PHE A N 1
ATOM 513 C CA . PHE A 1 70 ? 9.906 -10.047 -6.766 1 92.94 70 PHE A CA 1
ATOM 514 C C . PHE A 1 70 ? 8.789 -11.031 -6.445 1 92.94 70 PHE A C 1
ATOM 516 O O . PHE A 1 70 ? 7.793 -10.664 -5.816 1 92.94 70 PHE A O 1
ATOM 523 N N . LEU A 1 71 ? 9.047 -12.164 -6.969 1 94.38 71 LEU A N 1
ATOM 524 C CA . LEU A 1 71 ? 8.219 -13.312 -6.633 1 94.38 71 LEU A CA 1
ATOM 525 C C . LEU A 1 71 ? 8.969 -14.273 -5.719 1 94.38 71 LEU A C 1
ATOM 527 O O . LEU A 1 71 ? 10.102 -14.664 -6.016 1 94.38 71 LEU A O 1
ATOM 531 N N . SER A 1 72 ? 8.359 -14.523 -4.602 1 94.75 72 SER A N 1
ATOM 532 C CA . SER A 1 72 ? 8.977 -15.445 -3.658 1 94.75 72 SER A CA 1
ATOM 533 C C . SER A 1 72 ? 8.078 -16.656 -3.404 1 94.75 72 SER A C 1
ATOM 535 O O . SER A 1 72 ? 6.949 -16.516 -2.939 1 94.75 72 SER A O 1
ATOM 537 N N . ILE A 1 73 ? 8.57 -17.812 -3.773 1 94.5 73 ILE A N 1
ATOM 538 C CA . ILE A 1 73 ? 7.871 -19.062 -3.516 1 94.5 73 ILE A CA 1
ATOM 539 C C . ILE A 1 73 ? 8.578 -19.844 -2.402 1 94.5 73 ILE A C 1
ATOM 541 O O . ILE A 1 73 ? 9.789 -20.047 -2.453 1 94.5 73 ILE A O 1
ATOM 545 N N . ASP A 1 74 ? 7.863 -20.125 -1.428 1 92.62 74 ASP A N 1
ATOM 546 C CA . ASP A 1 74 ? 8.422 -20.953 -0.361 1 92.62 74 ASP A CA 1
ATOM 547 C C . ASP A 1 74 ? 7.438 -22.047 0.06 1 92.62 74 ASP A C 1
ATOM 549 O O . ASP A 1 74 ? 6.445 -22.297 -0.631 1 92.62 74 ASP A O 1
ATOM 553 N N . ALA A 1 75 ? 7.75 -22.688 1.165 1 90.75 75 ALA A N 1
ATOM 554 C CA . ALA A 1 75 ? 6.938 -23.812 1.621 1 90.75 75 ALA A CA 1
ATOM 555 C C . ALA A 1 75 ? 5.551 -23.344 2.057 1 90.75 75 ALA A C 1
ATOM 557 O O . ALA A 1 75 ? 4.598 -24.125 2.07 1 90.75 75 ALA A O 1
ATOM 558 N N . ASN A 1 76 ? 5.461 -22.078 2.35 1 88.56 76 ASN A N 1
ATOM 559 C CA . ASN A 1 76 ? 4.207 -21.547 2.867 1 88.56 76 ASN A CA 1
ATOM 560 C C . ASN A 1 76 ? 3.314 -21.031 1.744 1 88.56 76 ASN A C 1
ATOM 562 O O . ASN A 1 76 ? 2.107 -20.859 1.929 1 88.56 76 ASN A O 1
ATOM 566 N N . GLY A 1 77 ? 3.939 -20.75 0.611 1 93.44 77 GLY A N 1
ATOM 567 C CA . GLY A 1 77 ? 3.168 -20.219 -0.502 1 93.44 77 GLY A CA 1
ATOM 568 C C . GLY A 1 77 ? 3.949 -19.234 -1.355 1 93.44 77 GLY A C 1
ATOM 569 O O . GLY A 1 77 ? 5.168 -19.359 -1.487 1 93.44 77 GLY A O 1
ATOM 570 N N . VAL A 1 78 ? 3.195 -18.375 -1.972 1 95.81 78 VAL A N 1
ATOM 571 C CA . VAL A 1 78 ? 3.791 -17.438 -2.902 1 95.81 78 VAL A CA 1
ATOM 572 C C . VAL A 1 78 ? 3.553 -16 -2.412 1 95.81 78 VAL A C 1
ATOM 574 O O . VAL A 1 78 ? 2.441 -15.664 -2.004 1 95.81 78 VAL A O 1
ATOM 577 N N . THR A 1 79 ? 4.656 -15.289 -2.43 1 94.12 79 THR A N 1
ATOM 578 C CA . THR A 1 79 ? 4.582 -13.875 -2.072 1 94.12 79 THR A CA 1
ATOM 579 C C . THR A 1 79 ? 5.043 -13 -3.232 1 94.12 79 THR A C 1
ATOM 581 O O . THR A 1 79 ? 6.16 -13.156 -3.729 1 94.12 79 THR A O 1
ATOM 584 N N . VAL A 1 80 ? 4.121 -12.141 -3.619 1 94.31 80 VAL A N 1
ATOM 585 C CA . VAL A 1 80 ? 4.461 -11.141 -4.629 1 94.31 80 VAL A CA 1
ATOM 586 C C . VAL A 1 80 ? 4.777 -9.805 -3.951 1 94.31 80 VAL A C 1
ATOM 588 O O . VAL A 1 80 ? 3.912 -9.219 -3.299 1 94.31 80 VAL A O 1
ATOM 591 N N . LEU A 1 81 ? 5.996 -9.422 -4.055 1 91.62 81 LEU A N 1
ATOM 592 C CA . LEU A 1 81 ? 6.426 -8.117 -3.559 1 91.62 81 LEU A CA 1
ATOM 593 C C . LEU A 1 81 ? 6.645 -7.148 -4.711 1 91.62 81 LEU A C 1
ATOM 595 O O . LEU A 1 81 ? 7.684 -7.195 -5.379 1 91.62 81 LEU A O 1
ATOM 599 N N . ALA A 1 82 ? 5.715 -6.223 -4.855 1 90.12 82 ALA A N 1
ATOM 600 C CA . ALA A 1 82 ? 5.773 -5.297 -5.984 1 90.12 82 ALA A CA 1
ATOM 601 C C . ALA A 1 82 ? 5.902 -3.854 -5.508 1 90.12 82 ALA A C 1
ATOM 603 O O . ALA A 1 82 ? 5.496 -3.525 -4.391 1 90.12 82 ALA A O 1
ATOM 604 N N . GLU A 1 83 ? 6.609 -3.127 -6.312 1 84.62 83 GLU A N 1
ATOM 605 C CA . GLU A 1 83 ? 6.68 -1.706 -5.988 1 84.62 83 GLU A CA 1
ATOM 606 C C . GLU A 1 83 ? 5.289 -1.103 -5.84 1 84.62 83 GLU A C 1
ATOM 608 O O . GLU A 1 83 ? 5.051 -0.287 -4.945 1 84.62 83 GLU A O 1
ATOM 613 N N . SER A 1 84 ? 4.488 -1.451 -6.77 1 84 84 SER A N 1
ATOM 614 C CA . SER A 1 84 ? 3.066 -1.127 -6.746 1 84 84 SER A CA 1
ATOM 615 C C . SER A 1 84 ? 2.236 -2.238 -7.383 1 84 84 SER A C 1
ATOM 617 O O . SER A 1 84 ? 2.721 -2.957 -8.258 1 84 84 SER A O 1
ATOM 619 N N . ALA A 1 85 ? 1.129 -2.416 -6.84 1 86.88 85 ALA A N 1
ATOM 620 C CA . ALA A 1 85 ? 0.208 -3.414 -7.379 1 86.88 85 ALA A CA 1
ATOM 621 C C . ALA A 1 85 ? -1.221 -2.877 -7.414 1 86.88 85 ALA A C 1
ATOM 623 O O . ALA A 1 85 ? -1.746 -2.426 -6.395 1 86.88 85 ALA A O 1
ATOM 624 N N . THR A 1 86 ? -1.805 -2.895 -8.625 1 85.5 86 THR A N 1
ATOM 625 C CA . THR A 1 86 ? -3.172 -2.418 -8.797 1 85.5 86 THR A CA 1
ATOM 626 C C . THR A 1 86 ? -4.016 -3.457 -9.531 1 85.5 86 THR A C 1
ATOM 628 O O . THR A 1 86 ? -3.531 -4.125 -10.453 1 85.5 86 THR A O 1
ATOM 631 N N . PRO A 1 87 ? -5.227 -3.666 -9.008 1 87.69 87 PRO A N 1
ATOM 632 C CA . PRO A 1 87 ? -6.09 -4.582 -9.758 1 87.69 87 PRO A CA 1
ATOM 633 C C . PRO A 1 87 ? -6.227 -4.191 -11.227 1 87.69 87 PRO A C 1
ATOM 635 O O . PRO A 1 87 ? -6.449 -3.018 -11.539 1 87.69 87 PRO A O 1
ATOM 638 N N . ALA A 1 88 ? -5.977 -5.121 -12.062 1 85.75 88 ALA A N 1
ATOM 639 C CA . ALA A 1 88 ? -6.102 -4.844 -13.492 1 85.75 88 ALA A CA 1
ATOM 640 C C . ALA A 1 88 ? -7.566 -4.672 -13.891 1 85.75 88 ALA A C 1
ATOM 642 O O . ALA A 1 88 ? -8.445 -5.359 -13.359 1 85.75 88 ALA A O 1
ATOM 643 N N . THR A 1 89 ? -7.98 -3.449 -14.219 1 70.56 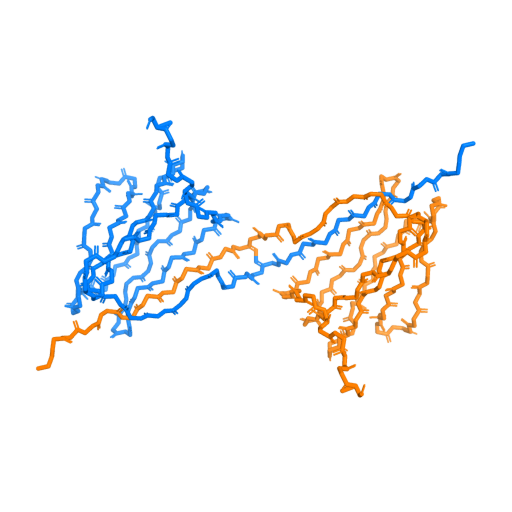89 THR A N 1
ATOM 644 C CA . THR A 1 89 ? -9.32 -3.217 -14.742 1 70.56 89 THR A CA 1
ATOM 645 C C . THR A 1 89 ? -9.555 -4.02 -16.016 1 70.56 89 THR A C 1
ATOM 647 O O . THR A 1 89 ? -8.656 -4.145 -16.844 1 70.56 89 THR A O 1
ATOM 650 N N . PRO A 1 90 ? -10.672 -4.852 -15.984 1 56.94 90 PRO A N 1
ATOM 651 C CA . PRO A 1 90 ? -10.969 -5.539 -17.25 1 56.94 90 PRO A CA 1
ATOM 652 C C . PRO A 1 90 ? -10.836 -4.629 -18.469 1 56.94 90 PRO A C 1
ATOM 654 O O . PRO A 1 90 ? -11.117 -3.432 -18.375 1 56.94 90 PRO A O 1
ATOM 657 N N . GLU A 1 91 ? -9.75 -4.668 -19.203 1 46.12 91 GLU A N 1
ATOM 658 C CA . GLU A 1 91 ? -9.891 -3.963 -20.469 1 46.12 91 GLU A CA 1
ATOM 659 C C . GLU A 1 91 ? -11.32 -4.055 -21 1 46.12 91 GLU A C 1
ATOM 661 O O . GLU A 1 91 ? -11.883 -5.148 -21.094 1 46.12 91 GLU A O 1
ATOM 666 N N . GLN A 1 92 ? -12.25 -3.172 -20.547 1 40.56 92 GLN A N 1
ATOM 667 C CA . GLN A 1 92 ? -13.391 -3.064 -21.453 1 40.56 92 GLN A CA 1
ATOM 668 C C . GLN A 1 92 ? -12.945 -3.086 -22.906 1 40.56 92 GLN A C 1
ATOM 670 O O . GLN A 1 92 ? -12.188 -2.217 -23.344 1 40.56 92 GLN A O 1
ATOM 675 N N . HIS A 1 93 ? -12.266 -4.008 -23.516 1 33.38 93 HIS A N 1
ATOM 676 C CA . HIS A 1 93 ? -12.734 -3.99 -24.906 1 33.38 93 HIS A CA 1
ATOM 677 C C . HIS A 1 93 ? -14.234 -4.262 -24.969 1 33.38 93 HIS A C 1
ATOM 679 O O . HIS A 1 93 ? -14.758 -5.094 -24.219 1 33.38 93 HIS A O 1
ATOM 685 N N . MET B 1 1 ? -7.941 -33.281 -0.882 1 46.5 1 MET B N 1
ATOM 686 C CA . MET B 1 1 ? -8.25 -31.859 -0.612 1 46.5 1 MET B CA 1
ATOM 687 C C . MET B 1 1 ? -7.41 -30.938 -1.495 1 46.5 1 MET B C 1
ATOM 689 O O . MET B 1 1 ? -6.199 -31.125 -1.612 1 46.5 1 MET B O 1
ATOM 693 N N . ALA B 1 2 ? -7.965 -30.328 -2.426 1 59.47 2 ALA B N 1
ATOM 694 C CA . ALA B 1 2 ? -7.145 -29.672 -3.439 1 59.47 2 ALA B CA 1
ATOM 695 C C . ALA B 1 2 ? -6.203 -28.656 -2.809 1 59.47 2 ALA B C 1
ATOM 697 O O . ALA B 1 2 ? -6.613 -27.875 -1.942 1 59.47 2 ALA B O 1
ATOM 698 N N . ASN B 1 3 ? -4.879 -28.953 -2.688 1 78 3 ASN B N 1
ATOM 699 C CA . ASN B 1 3 ? -3.873 -28.094 -2.055 1 78 3 ASN B CA 1
ATOM 700 C C . ASN B 1 3 ? -3.891 -26.688 -2.627 1 78 3 ASN B C 1
ATOM 702 O O . ASN B 1 3 ? -3.898 -26.5 -3.846 1 78 3 ASN B O 1
ATOM 706 N N . GLN B 1 4 ? -4.441 -25.906 -1.855 1 87.81 4 GLN B N 1
ATOM 707 C CA . GLN B 1 4 ? -4.508 -24.516 -2.277 1 87.81 4 GLN B CA 1
ATOM 708 C C . GLN B 1 4 ? -3.184 -23.797 -2.031 1 87.81 4 GLN B C 1
ATOM 710 O O . GLN B 1 4 ? -2.393 -24.219 -1.185 1 87.81 4 GLN B O 1
ATOM 715 N N . LEU B 1 5 ? -2.932 -22.969 -2.896 1 93.75 5 LEU B N 1
ATOM 716 C CA . LEU B 1 5 ? -1.728 -22.156 -2.818 1 93.75 5 LEU B CA 1
ATOM 717 C C . LEU B 1 5 ? -1.989 -20.875 -2.031 1 93.75 5 LEU B C 1
ATOM 719 O O . LEU B 1 5 ? -2.877 -20.094 -2.385 1 93.75 5 LEU B O 1
ATOM 723 N N . HIS B 1 6 ? -1.224 -20.766 -0.953 1 95.44 6 HIS B N 1
ATOM 724 C CA . HIS B 1 6 ? -1.324 -19.5 -0.231 1 95.44 6 HIS B CA 1
ATOM 725 C C . HIS B 1 6 ? -0.623 -18.375 -0.986 1 95.44 6 HIS B C 1
ATOM 727 O O . HIS B 1 6 ? 0.563 -18.484 -1.309 1 95.44 6 HIS B O 1
ATOM 733 N N . VAL B 1 7 ? -1.369 -17.328 -1.294 1 95.94 7 VAL B N 1
ATOM 734 C CA . VAL B 1 7 ? -0.826 -16.219 -2.072 1 95.94 7 VAL B CA 1
ATOM 735 C C . VAL B 1 7 ? -0.953 -14.914 -1.279 1 95.94 7 VAL B C 1
ATOM 737 O O . VAL B 1 7 ? -1.98 -14.672 -0.644 1 95.94 7 VAL B O 1
ATOM 740 N N . GLU B 1 8 ? 0.201 -14.172 -1.323 1 92.38 8 GLU B N 1
ATOM 741 C CA . GLU B 1 8 ? 0.206 -12.828 -0.764 1 92.38 8 GLU B CA 1
ATOM 742 C C . GLU B 1 8 ? 0.758 -11.812 -1.766 1 92.38 8 GLU B C 1
ATOM 744 O O . GLU B 1 8 ? 1.859 -11.992 -2.289 1 92.38 8 GLU B O 1
ATOM 749 N N . VAL B 1 9 ? -0.083 -10.82 -2.051 1 91.81 9 VAL B N 1
ATOM 750 C CA . VAL B 1 9 ? 0.359 -9.719 -2.898 1 91.81 9 VAL B CA 1
ATOM 751 C C . VAL B 1 9 ? 0.595 -8.477 -2.047 1 91.81 9 VAL B C 1
ATOM 753 O O . VAL B 1 9 ? -0.339 -7.941 -1.44 1 91.81 9 VAL B O 1
ATOM 756 N N . VAL B 1 10 ? 1.896 -8.125 -2.047 1 87.62 10 VAL B N 1
ATOM 757 C CA . VAL B 1 10 ? 2.291 -6.988 -1.226 1 87.62 10 VAL B CA 1
ATOM 758 C C . VAL B 1 10 ? 2.908 -5.906 -2.107 1 87.62 10 VAL B C 1
ATOM 760 O O . VAL B 1 10 ? 3.752 -6.195 -2.957 1 87.62 10 VAL B O 1
ATOM 763 N N . ALA B 1 11 ? 2.436 -4.746 -1.926 1 86.19 11 ALA B N 1
ATOM 764 C CA . ALA B 1 11 ? 3.037 -3.594 -2.592 1 86.19 11 ALA B CA 1
ATOM 765 C C . ALA B 1 11 ? 3.906 -2.793 -1.626 1 86.19 11 ALA B C 1
ATOM 767 O O . ALA B 1 11 ? 3.502 -2.529 -0.491 1 86.19 11 ALA B O 1
ATOM 768 N N . VAL B 1 12 ? 5.133 -2.557 -2.008 1 78.44 12 VAL B N 1
ATOM 769 C CA . VAL B 1 12 ? 6.121 -1.892 -1.164 1 78.44 12 VAL B CA 1
ATOM 770 C C . VAL B 1 12 ? 5.727 -0.432 -0.958 1 78.44 12 VAL B C 1
ATO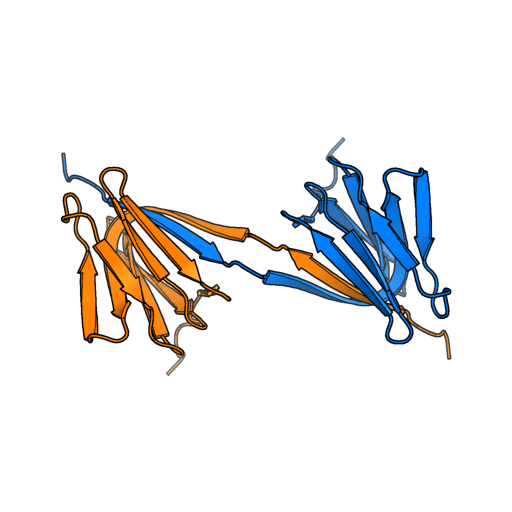M 772 O O . VAL B 1 12 ? 6.051 0.168 0.069 1 78.44 12 VAL B O 1
ATOM 775 N N . GLU B 1 13 ? 5.031 0.144 -1.934 1 73.06 13 GLU B N 1
ATOM 776 C CA . GLU B 1 13 ? 4.609 1.53 -1.753 1 73.06 13 GLU B CA 1
ATOM 777 C C . GLU B 1 13 ? 3.254 1.784 -2.406 1 73.06 13 GLU B C 1
ATOM 779 O O . GLU B 1 13 ? 3.008 1.344 -3.529 1 73.06 13 GLU B O 1
ATOM 784 N N . GLN B 1 14 ? 2.447 2.145 -1.521 1 77.25 14 GLN B N 1
ATOM 785 C CA . GLN B 1 14 ? 1.152 2.496 -2.096 1 77.25 14 GLN B CA 1
ATOM 786 C C . GLN B 1 14 ? 0.702 3.877 -1.628 1 77.25 14 GLN B C 1
ATOM 788 O O . GLN B 1 14 ? 0.759 4.184 -0.436 1 77.25 14 GLN B O 1
ATOM 793 N N . LYS B 1 15 ? 0.461 4.691 -2.619 1 80.81 15 LYS B N 1
ATOM 794 C CA . LYS B 1 15 ? -0.147 5.977 -2.301 1 80.81 15 LYS B CA 1
ATOM 795 C C . LYS B 1 15 ? -1.621 5.816 -1.939 1 80.81 15 LYS B C 1
ATOM 797 O O . LYS B 1 15 ? -2.443 5.484 -2.797 1 80.81 15 LYS B O 1
ATOM 802 N N . ILE B 1 16 ? -1.903 5.898 -0.747 1 82.94 16 ILE B N 1
ATOM 803 C CA . ILE B 1 16 ? -3.258 5.699 -0.243 1 82.94 16 ILE B CA 1
ATOM 804 C C . ILE B 1 16 ? -4.137 6.883 -0.638 1 82.94 16 ILE B C 1
ATOM 806 O O . ILE B 1 16 ? -5.285 6.703 -1.051 1 82.94 16 ILE B O 1
ATOM 810 N N . TRP B 1 17 ? -3.482 8.109 -0.417 1 89.06 17 TRP B N 1
ATOM 811 C CA . TRP B 1 17 ? -4.23 9.32 -0.71 1 89.06 17 TRP B CA 1
ATOM 812 C C . TRP B 1 17 ? -3.289 10.484 -1.018 1 89.06 17 TRP B C 1
ATOM 814 O O . TRP B 1 17 ? -2.219 10.594 -0.414 1 89.06 17 TRP B O 1
ATOM 824 N N . ALA B 1 18 ? -3.689 11.195 -2.031 1 92.88 18 ALA B N 1
ATOM 825 C CA . ALA B 1 18 ? -2.969 12.422 -2.365 1 92.88 18 ALA B CA 1
ATOM 826 C C . ALA B 1 18 ? -3.934 13.531 -2.785 1 92.88 18 ALA B C 1
ATOM 828 O O . ALA B 1 18 ? -4.883 13.281 -3.533 1 92.88 18 ALA B O 1
ATOM 829 N N . GLY B 1 19 ? -3.744 14.586 -2.281 1 94.19 19 GLY B N 1
ATOM 830 C CA . GLY B 1 19 ? -4.59 15.711 -2.664 1 94.19 19 GLY B CA 1
ATOM 831 C C . GLY B 1 19 ? -4.293 16.969 -1.877 1 94.19 19 GLY B C 1
ATOM 832 O O . GLY B 1 19 ? -3.197 17.141 -1.342 1 94.19 19 GLY B O 1
ATOM 833 N N . GLU B 1 20 ? -5.258 17.906 -2.047 1 95.06 20 GLU B N 1
ATOM 834 C CA . GLU B 1 20 ? -5.133 19.188 -1.342 1 95.06 20 GLU B CA 1
ATOM 835 C C . GLU B 1 20 ? -6 19.203 -0.085 1 95.06 20 GLU B C 1
ATOM 837 O O . GLU B 1 20 ? -7.137 18.734 -0.1 1 95.06 20 GLU B O 1
ATOM 842 N N . ALA B 1 21 ? -5.355 19.672 0.897 1 95.31 21 ALA B N 1
ATOM 843 C CA . ALA B 1 21 ? -6.066 19.781 2.168 1 95.31 21 ALA B CA 1
ATOM 844 C C . ALA B 1 21 ? -5.855 21.156 2.797 1 95.31 21 ALA B C 1
ATOM 846 O O . ALA B 1 21 ? -4.934 21.891 2.422 1 95.31 21 ALA B O 1
ATOM 847 N N . GLU B 1 22 ? -6.777 21.484 3.715 1 94.88 22 GLU B N 1
ATOM 848 C CA . GLU B 1 22 ? -6.633 22.734 4.469 1 94.88 22 GLU B CA 1
ATOM 849 C C . GLU B 1 22 ? -5.621 22.578 5.602 1 94.88 22 GLU B C 1
ATOM 851 O O . GLU B 1 22 ? -4.906 23.516 5.941 1 94.88 22 GLU B O 1
ATOM 856 N N . MET B 1 23 ? -5.695 21.359 6.082 1 94.94 23 MET B N 1
ATOM 857 C CA . MET B 1 23 ? -4.848 21.078 7.238 1 94.94 23 MET B CA 1
ATOM 858 C C . MET B 1 23 ? -4.605 19.594 7.398 1 94.94 23 MET B C 1
ATOM 860 O O . MET B 1 23 ? -5.441 18.766 7.004 1 94.94 23 MET B O 1
ATOM 864 N N . LEU B 1 24 ? -3.408 19.234 7.934 1 96.5 24 LEU B N 1
ATOM 865 C CA . LEU B 1 24 ? -3.104 17.859 8.344 1 96.5 24 LEU B CA 1
ATOM 866 C C . LEU B 1 24 ? -2.754 17.812 9.828 1 96.5 24 LEU B C 1
ATOM 868 O O . LEU B 1 24 ? -1.99 18.641 10.32 1 96.5 24 LEU B O 1
ATOM 872 N N . VAL B 1 25 ? -3.4 16.953 10.5 1 96.12 25 VAL B N 1
ATOM 873 C CA . VAL B 1 25 ? -3.092 16.734 11.914 1 96.12 25 VAL B CA 1
ATOM 874 C C . VAL B 1 25 ? -2.48 15.344 12.086 1 96.12 25 VAL B C 1
ATOM 876 O O . VAL B 1 25 ? -3.041 14.352 11.625 1 96.12 25 VAL B O 1
ATOM 879 N N . ALA B 1 26 ? -1.36 15.312 12.703 1 96 26 ALA B N 1
ATOM 880 C CA . ALA B 1 26 ? -0.677 14.047 12.938 1 96 26 ALA B CA 1
ATOM 881 C C . ALA B 1 26 ? -0.197 13.938 14.383 1 96 26 ALA B C 1
ATOM 883 O O . ALA B 1 26 ? 0.065 14.953 15.031 1 96 26 ALA B O 1
ATOM 884 N N . ARG B 1 27 ? -0.179 12.75 14.797 1 95.12 27 ARG B N 1
ATOM 885 C CA . ARG B 1 27 ? 0.387 12.469 16.109 1 95.12 27 ARG B CA 1
ATOM 886 C C . ARG B 1 27 ? 1.805 11.922 15.992 1 95.12 27 ARG B C 1
ATOM 888 O O . ARG B 1 27 ? 2.006 10.805 15.523 1 95.12 27 ARG B O 1
ATOM 895 N N . THR B 1 28 ? 2.738 12.727 16.391 1 94.44 28 THR B N 1
ATOM 896 C CA . THR B 1 28 ? 4.141 12.328 16.375 1 94.44 28 THR B CA 1
ATOM 897 C C . THR B 1 28 ? 4.578 11.852 17.75 1 94.44 28 THR B C 1
ATOM 899 O O . THR B 1 28 ? 3.791 11.875 18.703 1 94.44 28 THR B O 1
ATOM 902 N N . THR B 1 29 ? 5.832 11.414 17.844 1 94.31 29 THR B N 1
ATOM 903 C CA . THR B 1 29 ? 6.367 10.969 19.125 1 94.31 29 THR B CA 1
ATOM 904 C C . THR B 1 29 ? 6.516 12.148 20.094 1 94.31 29 THR B C 1
ATOM 906 O O . THR B 1 29 ? 6.543 11.961 21.312 1 94.31 29 THR B O 1
ATOM 909 N N . GLU B 1 30 ? 6.539 13.367 19.547 1 91.94 30 GLU B N 1
ATOM 910 C CA . GLU B 1 30 ? 6.699 14.57 20.344 1 91.94 30 GLU B CA 1
ATOM 911 C C . GLU B 1 30 ? 5.348 15.156 20.734 1 91.94 30 GLU B C 1
ATOM 913 O O . GLU B 1 30 ? 5.266 16 21.641 1 91.94 30 GLU B O 1
ATOM 918 N N . GLY B 1 31 ? 4.336 14.695 20.125 1 92.75 31 GLY B N 1
ATOM 919 C CA . GLY B 1 31 ? 2.998 15.219 20.344 1 92.75 31 GLY B CA 1
ATOM 920 C C . GLY B 1 31 ? 2.197 15.359 19.062 1 92.75 31 GLY B C 1
ATOM 921 O O . GLY B 1 31 ? 2.586 14.828 18.016 1 92.75 31 GLY B O 1
ATOM 922 N N . GLU B 1 32 ? 1.034 16 19.25 1 94.12 32 GLU B N 1
ATOM 923 C CA . GLU B 1 32 ? 0.178 16.234 18.078 1 94.12 32 GLU B CA 1
ATOM 924 C C . GLU B 1 32 ? 0.576 17.516 17.359 1 94.12 32 GLU B C 1
ATOM 926 O O . GLU B 1 32 ? 0.874 18.531 17.984 1 94.12 32 GLU B O 1
ATOM 931 N N . ILE B 1 33 ? 0.632 17.484 16.047 1 93.94 33 ILE B N 1
ATOM 932 C CA . ILE B 1 33 ? 1.028 18.656 15.273 1 93.94 33 ILE B CA 1
ATOM 933 C C . ILE B 1 33 ? 0.014 18.906 14.156 1 93.94 33 ILE B C 1
ATOM 935 O O . ILE B 1 33 ? -0.474 17.969 13.523 1 93.94 33 ILE B O 1
ATOM 939 N N . GLY B 1 34 ? -0.437 20.125 13.984 1 94.94 34 GLY B N 1
ATOM 940 C CA . GLY B 1 34 ? -1.242 20.578 12.859 1 94.94 34 GLY B CA 1
ATOM 941 C C . GLY B 1 34 ? -0.432 21.281 11.797 1 94.94 34 GLY B C 1
ATOM 942 O O . GLY B 1 34 ? 0.239 22.281 12.078 1 94.94 34 GLY B O 1
ATOM 943 N N . VAL B 1 35 ? -0.438 20.719 10.734 1 95.06 35 VAL B N 1
ATOM 944 C CA . VAL B 1 35 ? 0.343 21.281 9.625 1 95.06 35 VAL B CA 1
ATOM 945 C C . VAL B 1 35 ? -0.565 22.094 8.711 1 95.06 35 VAL B C 1
ATOM 947 O O . VAL B 1 35 ? -1.563 21.578 8.195 1 95.06 35 VAL B O 1
ATOM 950 N N . LEU B 1 36 ? -0.228 23.344 8.5 1 93.5 36 LEU B N 1
ATOM 951 C CA . LEU B 1 36 ? -0.93 24.25 7.605 1 93.5 36 LEU B CA 1
ATOM 952 C C . LEU B 1 36 ? -0.082 24.578 6.379 1 93.5 36 LEU B C 1
ATOM 954 O O . LEU B 1 36 ? 1.133 24.359 6.387 1 93.5 36 LEU B O 1
ATOM 958 N N . PRO B 1 37 ? -0.783 24.938 5.398 1 92.44 37 PRO B N 1
ATOM 959 C CA . PRO B 1 37 ? 0.016 25.359 4.246 1 92.44 37 PRO B CA 1
ATOM 960 C C . PRO B 1 37 ? 1.081 26.391 4.613 1 92.44 37 PRO B C 1
ATOM 962 O O . PRO B 1 37 ? 0.795 27.344 5.34 1 92.44 37 PRO B O 1
ATOM 965 N N . GLY B 1 38 ? 2.375 26.188 4.137 1 89.25 38 GLY B N 1
ATOM 966 C CA . GLY B 1 38 ? 3.465 27.109 4.414 1 89.25 38 GLY B CA 1
ATOM 967 C C . GLY B 1 38 ? 4.215 26.781 5.695 1 89.25 38 GLY B C 1
ATOM 968 O O . GLY B 1 38 ? 4.961 27.609 6.211 1 89.25 38 GLY B O 1
ATOM 969 N N . HIS B 1 39 ? 3.873 25.656 6.172 1 92.62 39 HIS B N 1
ATOM 970 C CA . HIS B 1 39 ? 4.602 25.234 7.363 1 92.62 39 HIS B CA 1
ATOM 971 C C . HIS B 1 39 ? 6.09 25.062 7.066 1 92.62 39 HIS B C 1
ATOM 973 O O . HIS B 1 39 ? 6.469 24.703 5.949 1 92.62 39 HIS B O 1
ATOM 979 N N . SER B 1 40 ? 6.828 25.328 8.102 1 92.19 40 SER B N 1
ATOM 980 C CA . SER B 1 40 ? 8.266 25.141 7.938 1 92.19 40 SER B CA 1
ATOM 981 C C . SER B 1 40 ? 8.617 23.672 7.758 1 92.19 40 SER B C 1
ATOM 983 O O . SER B 1 40 ? 8.039 22.797 8.422 1 92.19 40 SER B O 1
ATOM 985 N N . PRO B 1 41 ? 9.539 23.422 6.891 1 94.12 41 PRO B N 1
ATOM 986 C CA . PRO B 1 41 ? 9.945 22.031 6.676 1 94.12 41 PRO B CA 1
ATOM 987 C C . PRO B 1 41 ? 10.305 21.312 7.977 1 94.12 41 PRO B C 1
ATOM 989 O O . PRO B 1 41 ? 10.977 21.891 8.836 1 94.12 41 PRO B O 1
ATOM 992 N N . LEU B 1 42 ? 9.758 20.094 8.055 1 91.69 42 LEU B N 1
ATOM 993 C CA . LEU B 1 42 ? 10.008 19.297 9.242 1 91.69 42 LEU B CA 1
ATOM 994 C C . LEU B 1 42 ? 9.922 17.797 8.922 1 91.69 42 LEU B C 1
ATOM 996 O O . LEU B 1 42 ? 9.203 17.406 8 1 91.69 42 LEU B O 1
ATOM 1000 N N . LEU B 1 43 ? 10.75 17.016 9.648 1 92.88 43 LEU B N 1
ATOM 1001 C CA . LEU B 1 43 ? 10.648 15.562 9.633 1 92.88 43 LEU B CA 1
ATOM 1002 C C . LEU B 1 43 ? 10.297 15.031 11.016 1 92.88 43 LEU B C 1
ATOM 1004 O O . LEU B 1 43 ? 11 15.297 11.984 1 92.88 43 LEU B O 1
ATOM 1008 N N . GLY B 1 44 ? 9.125 14.383 11.086 1 92.56 44 GLY B N 1
ATOM 1009 C CA . GLY B 1 44 ? 8.688 13.836 12.359 1 92.56 44 GLY B CA 1
ATOM 1010 C C . GLY B 1 44 ? 8.406 12.344 12.312 1 92.56 44 GLY B C 1
ATOM 1011 O O . GLY B 1 44 ? 8.055 11.812 11.258 1 92.56 44 GLY B O 1
ATOM 1012 N N . LEU B 1 45 ? 8.641 11.797 13.531 1 93.94 45 LEU B N 1
ATOM 1013 C CA . LEU B 1 45 ? 8.297 10.391 13.68 1 93.94 45 LEU B CA 1
ATOM 1014 C C . LEU B 1 45 ? 6.863 10.227 14.172 1 93.94 45 LEU B C 1
ATOM 1016 O O . LEU B 1 45 ? 6.461 10.875 15.141 1 93.94 45 LEU B O 1
ATOM 1020 N N . LEU B 1 46 ? 6.203 9.438 13.453 1 94.75 46 LEU B N 1
ATOM 1021 C CA . LEU B 1 46 ? 4.82 9.195 13.859 1 94.75 46 LEU B CA 1
ATOM 1022 C C . LEU B 1 46 ? 4.758 8.203 15.016 1 94.75 46 LEU B C 1
ATOM 1024 O O . LEU B 1 46 ? 5.516 7.23 15.047 1 94.75 46 LEU B O 1
ATOM 1028 N N . LYS B 1 47 ? 3.891 8.461 15.859 1 93.06 47 LYS B N 1
ATOM 1029 C CA . LYS B 1 47 ? 3.658 7.516 16.938 1 93.06 47 LYS B CA 1
ATOM 1030 C C . LYS B 1 47 ? 2.984 6.246 16.438 1 93.06 47 LYS B C 1
ATOM 1032 O O . LYS B 1 47 ? 2.23 6.285 15.461 1 93.06 47 LYS B O 1
ATOM 1037 N N . GLU B 1 48 ? 3.383 5.18 16.938 1 88.25 48 GLU B N 1
ATOM 1038 C CA . GLU B 1 48 ? 2.766 3.9 16.594 1 88.25 48 GLU B CA 1
ATOM 1039 C C . GLU B 1 48 ? 2.117 3.268 17.828 1 88.25 48 GLU B C 1
ATOM 1041 O O . GLU B 1 48 ? 2.803 2.951 18.797 1 88.25 48 GLU B O 1
ATOM 1046 N N . PRO B 1 49 ? 0.817 3.096 17.766 1 88.06 49 PRO B N 1
ATOM 1047 C CA . PRO B 1 49 ? -0.135 3.463 16.719 1 88.06 49 PRO B CA 1
ATOM 1048 C C . PRO B 1 49 ? -0.547 4.934 16.781 1 88.06 49 PRO B C 1
ATOM 1050 O O . PRO B 1 49 ? -0.463 5.555 17.844 1 88.06 49 PRO B O 1
ATOM 1053 N N . SER B 1 50 ? -0.788 5.441 15.578 1 91.56 50 SER B N 1
ATOM 1054 C CA . SER B 1 50 ? -1.277 6.816 15.57 1 91.56 50 SER B CA 1
ATOM 1055 C C . SER B 1 50 ? -2.281 7.043 14.445 1 91.56 50 SER B C 1
ATOM 1057 O O . SER B 1 50 ? -2.596 6.117 13.695 1 91.56 50 SER B O 1
ATOM 1059 N N . GLN B 1 51 ? -2.871 8.211 14.516 1 93.06 51 GLN B N 1
ATOM 1060 C CA . GLN B 1 51 ? -3.805 8.602 13.461 1 93.06 51 GLN B CA 1
ATOM 1061 C C . GLN B 1 51 ? -3.354 9.883 12.766 1 93.06 51 GLN B C 1
ATOM 1063 O O . GLN B 1 51 ? -2.732 10.742 13.391 1 93.06 51 GLN B O 1
ATOM 1068 N N . VAL B 1 52 ? -3.631 9.898 11.539 1 95.12 52 VAL B N 1
ATOM 1069 C CA . VAL B 1 52 ? -3.449 11.117 10.758 1 95.12 52 VAL B CA 1
ATOM 1070 C C . VAL B 1 52 ? -4.801 11.609 10.234 1 95.12 52 VAL B C 1
ATOM 1072 O O . VAL B 1 52 ? -5.59 10.82 9.711 1 95.12 52 VAL B O 1
ATOM 1075 N N . ARG B 1 53 ? -5.016 12.867 10.477 1 95.56 53 ARG B N 1
ATOM 1076 C CA . ARG B 1 53 ? -6.266 13.469 10.023 1 95.56 53 ARG B CA 1
ATOM 1077 C C . ARG B 1 53 ? -6.012 14.523 8.953 1 95.56 53 ARG B C 1
ATOM 1079 O O . ARG B 1 53 ? -5.184 15.414 9.141 1 95.56 53 ARG B O 1
ATOM 1086 N N . VAL B 1 54 ? -6.676 14.328 7.914 1 95.81 54 VAL B N 1
ATOM 1087 C CA . VAL B 1 54 ? -6.582 15.273 6.809 1 95.81 54 VAL B CA 1
ATOM 1088 C C . VAL B 1 54 ? -7.879 16.078 6.703 1 95.81 54 VAL B C 1
ATOM 1090 O O . VAL B 1 54 ? -8.945 15.523 6.441 1 95.81 54 VAL B O 1
ATOM 1093 N N . LYS B 1 55 ? -7.801 17.297 6.906 1 95.12 55 LYS B N 1
ATOM 1094 C CA . LYS B 1 55 ? -8.961 18.172 6.793 1 95.12 55 LYS B CA 1
ATOM 1095 C C . LYS B 1 55 ? -9.031 18.812 5.414 1 95.12 55 LYS B C 1
ATOM 1097 O O . LYS B 1 55 ? -8.125 19.547 5.023 1 95.12 55 LYS B O 1
ATOM 1102 N N . LEU B 1 56 ? -10.039 18.438 4.734 1 94.12 56 LEU B N 1
ATOM 1103 C CA . LEU B 1 56 ? -10.234 18.969 3.389 1 94.12 56 LEU B CA 1
ATOM 1104 C C . LEU B 1 56 ? -11 20.281 3.426 1 94.12 56 LEU B C 1
ATOM 1106 O O . LEU B 1 56 ? -11.586 20.641 4.449 1 94.12 56 LEU B O 1
ATOM 1110 N N . ALA B 1 57 ? -10.898 20.844 2.166 1 87.88 57 ALA B N 1
ATOM 1111 C CA . ALA B 1 57 ? -11.695 22.062 2.037 1 87.88 57 ALA B CA 1
ATOM 1112 C C . ALA B 1 57 ? -13.188 21.766 2.104 1 87.88 57 ALA B C 1
ATOM 1114 O O . ALA B 1 57 ? -13.641 20.75 1.569 1 87.88 57 ALA B O 1
ATOM 1115 N N . GLY B 1 58 ? -14 22.375 2.881 1 87.19 58 GLY B N 1
ATOM 1116 C CA . GLY B 1 58 ? -15.438 22.141 2.951 1 87.19 58 GLY B CA 1
ATOM 1117 C C . GLY B 1 58 ? -15.875 21.5 4.258 1 87.19 58 GLY B C 1
ATOM 1118 O O . GLY B 1 58 ? -17.062 21.297 4.484 1 87.19 58 GLY B O 1
ATOM 1119 N N . GLY B 1 59 ? -15.008 21.016 4.973 1 87 59 GLY B N 1
ATOM 1120 C CA . GLY B 1 59 ? -15.336 20.516 6.293 1 87 59 GLY B CA 1
ATOM 1121 C C . GLY B 1 59 ? -15.172 19 6.41 1 87 59 GLY B C 1
ATOM 1122 O O . GLY B 1 59 ? -15.367 18.438 7.484 1 87 59 GLY B O 1
ATOM 1123 N N . GLU B 1 60 ? -14.781 18.375 5.328 1 91.19 60 GLU B N 1
ATOM 1124 C CA . GLU B 1 60 ? -14.586 16.938 5.359 1 91.19 60 GLU B CA 1
ATOM 1125 C C . GLU B 1 60 ? -13.242 16.578 5.984 1 91.19 60 GLU B C 1
ATOM 1127 O O . GLU B 1 60 ? -12.25 17.281 5.777 1 91.19 60 GLU B O 1
ATOM 1132 N N . GLN B 1 61 ? -13.336 15.539 6.84 1 93.5 61 GLN B N 1
ATOM 1133 C CA . GLN B 1 61 ? -12.109 15.078 7.492 1 93.5 61 GLN B CA 1
ATOM 1134 C C . GLN B 1 61 ? -11.875 13.594 7.223 1 93.5 61 GLN B C 1
ATOM 1136 O O . GLN B 1 61 ? -12.766 12.773 7.438 1 93.5 61 GLN B O 1
ATOM 1141 N N . LEU B 1 62 ? -10.641 13.359 6.77 1 93.94 62 LEU B N 1
ATOM 1142 C CA . LEU B 1 62 ? -10.211 11.984 6.559 1 93.94 62 LEU B CA 1
ATOM 1143 C C . LEU B 1 62 ? -9.258 11.539 7.656 1 93.94 62 LEU B C 1
ATOM 1145 O O . LE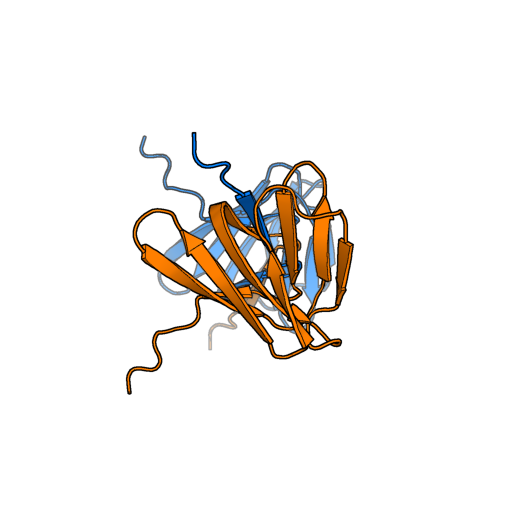U B 1 62 ? -8.273 12.227 7.945 1 93.94 62 LEU B O 1
ATOM 1149 N N . THR B 1 63 ? -9.695 10.461 8.242 1 94.62 63 THR B N 1
ATOM 1150 C CA . THR B 1 63 ? -8.859 9.93 9.312 1 94.62 63 THR B CA 1
ATOM 1151 C C . THR B 1 63 ? -8.227 8.602 8.898 1 94.62 63 THR B C 1
ATOM 1153 O O . THR B 1 63 ? -8.914 7.699 8.422 1 94.62 63 THR B O 1
ATOM 1156 N N . TYR B 1 64 ? -6.891 8.523 9.055 1 93.19 64 TYR B N 1
ATOM 1157 C CA . TYR B 1 64 ? -6.16 7.301 8.734 1 93.19 64 TYR B CA 1
ATOM 1158 C C . TYR B 1 64 ? -5.441 6.754 9.961 1 93.19 64 TYR B C 1
ATOM 1160 O O . TYR B 1 64 ? -4.777 7.5 10.688 1 93.19 64 TYR B O 1
ATOM 1168 N N . ASP B 1 65 ? -5.668 5.477 10.203 1 92.69 65 ASP B N 1
ATOM 1169 C CA . ASP B 1 65 ? -4.852 4.781 11.195 1 92.69 65 ASP B CA 1
ATOM 1170 C C . ASP B 1 65 ? -3.496 4.387 10.609 1 92.69 65 ASP B C 1
ATOM 1172 O O . ASP B 1 65 ? -3.428 3.734 9.562 1 92.69 65 ASP B O 1
ATOM 1176 N N . VAL B 1 66 ? -2.471 4.809 11.289 1 90.56 66 VAL B N 1
ATOM 1177 C CA . VAL B 1 66 ? -1.136 4.527 10.773 1 90.56 66 VAL B CA 1
ATOM 1178 C C . VAL B 1 66 ? -0.348 3.705 11.789 1 90.56 66 VAL B C 1
ATOM 1180 O O . VAL B 1 66 ? -0.495 3.898 13 1 90.56 66 VAL B O 1
ATOM 1183 N N . ALA B 1 67 ? 0.42 2.711 11.242 1 88.19 67 ALA B N 1
ATOM 1184 C CA . ALA B 1 67 ? 1.277 1.87 12.07 1 88.19 67 ALA B CA 1
ATOM 1185 C C . ALA B 1 67 ? 2.701 2.42 12.117 1 88.19 67 ALA B C 1
ATOM 1187 O O . ALA B 1 67 ? 3.641 1.767 11.664 1 88.19 67 ALA B O 1
ATOM 1188 N N . GLY B 1 68 ? 2.795 3.732 12.492 1 87.62 68 GLY B N 1
ATOM 1189 C CA . GLY B 1 68 ? 4.113 4.348 12.547 1 87.62 68 GLY B CA 1
ATOM 1190 C C . GLY B 1 68 ? 4.559 4.922 11.219 1 87.62 68 GLY B C 1
ATOM 1191 O O . GLY B 1 68 ? 3.768 5.004 10.273 1 87.62 68 GLY B O 1
ATOM 1192 N N . GLY B 1 69 ? 5.844 5.504 11.234 1 90.88 69 GLY B N 1
ATOM 1193 C CA . GLY B 1 69 ? 6.383 6.137 10.047 1 90.88 69 GLY B CA 1
ATOM 1194 C C . GLY B 1 69 ? 6.906 7.539 10.297 1 90.88 69 GLY B C 1
ATOM 1195 O O . GLY B 1 69 ? 7.441 7.82 11.375 1 90.88 69 GLY B O 1
ATOM 1196 N N . PHE B 1 70 ? 6.848 8.273 9.172 1 92.88 70 PHE B N 1
ATOM 1197 C CA . PHE B 1 70 ? 7.406 9.617 9.266 1 92.88 70 PHE B CA 1
ATOM 1198 C C . PHE B 1 70 ? 6.5 10.625 8.578 1 92.88 70 PHE B C 1
ATOM 1200 O O . PHE B 1 70 ? 5.773 10.281 7.645 1 92.88 70 PHE B O 1
ATOM 1207 N N . LEU B 1 71 ? 6.605 11.742 9.188 1 94.31 71 LEU B N 1
ATOM 1208 C CA . LEU B 1 71 ? 5.977 12.922 8.594 1 94.31 71 LEU B CA 1
ATOM 1209 C C . LEU B 1 71 ? 7.027 13.844 7.988 1 94.31 71 LEU B C 1
ATOM 1211 O O . LEU B 1 71 ? 8 14.203 8.648 1 94.31 71 LEU B O 1
ATOM 1215 N N . SER B 1 72 ? 6.844 14.102 6.719 1 94.69 72 SER B N 1
ATOM 1216 C CA . SER B 1 72 ? 7.777 15 6.043 1 94.69 72 SER B CA 1
ATOM 1217 C C . SER B 1 72 ? 7.066 16.234 5.496 1 94.69 72 SER B C 1
ATOM 1219 O O . SER B 1 72 ? 6.164 16.109 4.664 1 94.69 72 SER B O 1
ATOM 1221 N N . ILE B 1 73 ? 7.449 17.391 6.023 1 94.38 73 ILE B N 1
ATOM 1222 C CA . ILE B 1 73 ? 6.918 18.656 5.543 1 94.38 73 ILE B CA 1
ATOM 1223 C C . ILE B 1 73 ? 7.988 19.391 4.742 1 94.38 73 ILE B C 1
ATOM 1225 O O . ILE B 1 73 ? 9.125 19.562 5.207 1 94.38 73 ILE B O 1
ATOM 1229 N N . ASP B 1 74 ? 7.648 19.688 3.57 1 92.31 74 ASP B N 1
ATOM 1230 C CA . ASP B 1 74 ? 8.57 20.484 2.76 1 92.31 74 ASP B CA 1
ATOM 1231 C C . ASP B 1 74 ? 7.832 21.594 2.025 1 92.31 74 ASP B C 1
ATOM 1233 O O . ASP B 1 74 ? 6.672 21.891 2.326 1 92.31 74 ASP B O 1
ATOM 1237 N N . ALA B 1 75 ? 8.531 22.219 1.11 1 90.56 75 ALA B N 1
ATOM 1238 C CA . ALA B 1 75 ? 7.965 23.359 0.399 1 90.56 75 ALA B CA 1
ATOM 1239 C C . ALA B 1 75 ? 6.801 22.938 -0.492 1 90.56 75 ALA B C 1
ATOM 1241 O O . ALA B 1 75 ? 5.945 23.75 -0.843 1 90.56 75 ALA B O 1
ATOM 1242 N N . ASN B 1 76 ? 6.773 21.656 -0.796 1 88.19 76 ASN B N 1
ATOM 1243 C CA . ASN B 1 76 ? 5.758 21.156 -1.715 1 88.19 76 ASN B CA 1
ATOM 1244 C C . ASN B 1 76 ? 4.516 20.672 -0.97 1 88.19 76 ASN B C 1
ATOM 1246 O O . ASN B 1 76 ? 3.443 20.547 -1.561 1 88.19 76 ASN B O 1
ATOM 1250 N N . GLY B 1 77 ? 4.707 20.391 0.306 1 93.38 77 GLY B N 1
ATOM 1251 C CA . GLY B 1 77 ? 3.582 19.906 1.086 1 93.38 77 GLY B CA 1
ATOM 1252 C C . GLY B 1 77 ? 3.988 18.906 2.154 1 93.38 77 GLY B C 1
ATOM 1253 O O . GLY B 1 77 ? 5.094 18.984 2.693 1 93.38 77 GLY B O 1
ATOM 1254 N N . VAL B 1 78 ? 3.037 18.094 2.482 1 95.75 78 VAL B N 1
ATOM 1255 C CA . VAL B 1 78 ? 3.244 17.141 3.562 1 95.75 78 VAL B CA 1
ATOM 1256 C C . VAL B 1 78 ? 3.137 15.719 3.02 1 95.75 78 VAL B C 1
ATOM 1258 O O . VAL B 1 78 ? 2.219 15.406 2.254 1 95.75 78 VAL B O 1
ATOM 1261 N N . THR B 1 79 ? 4.148 14.969 3.408 1 94 79 THR B N 1
ATOM 1262 C CA . THR B 1 79 ? 4.148 13.555 3.047 1 94 79 THR B CA 1
ATOM 1263 C C . THR B 1 79 ? 4.152 12.68 4.297 1 94 79 THR B C 1
ATOM 1265 O O . THR B 1 79 ? 5.035 12.797 5.145 1 94 79 THR B O 1
ATOM 1268 N N . VAL B 1 80 ? 3.115 11.859 4.344 1 94.31 80 VAL B N 1
ATOM 1269 C CA . VAL B 1 80 ? 3.053 10.859 5.406 1 94.31 80 VAL B CA 1
ATOM 1270 C C . VAL B 1 80 ? 3.531 9.508 4.879 1 94.31 80 VAL B C 1
ATOM 1272 O O . VAL B 1 80 ? 2.924 8.938 3.969 1 94.31 80 VAL B O 1
ATOM 1275 N N . LEU B 1 81 ? 4.633 9.086 5.391 1 91.5 81 LEU B N 1
ATOM 1276 C CA . LEU B 1 81 ? 5.156 7.766 5.07 1 91.5 81 LEU B CA 1
ATOM 1277 C C . LEU B 1 81 ? 4.941 6.797 6.227 1 91.5 81 LEU B C 1
ATOM 1279 O O . LEU B 1 81 ? 5.684 6.828 7.211 1 91.5 81 LEU B O 1
ATOM 1283 N N . ALA B 1 82 ? 3.986 5.891 6.047 1 90.25 82 ALA B N 1
ATOM 1284 C CA . ALA B 1 82 ? 3.627 4.973 7.125 1 90.25 82 ALA B CA 1
ATOM 1285 C C . ALA B 1 82 ? 3.857 3.521 6.711 1 90.25 82 ALA B C 1
ATOM 1287 O O . ALA B 1 82 ? 3.834 3.197 5.523 1 90.25 82 ALA B O 1
ATOM 1288 N N . GLU B 1 83 ? 4.23 2.779 7.695 1 84.81 83 GLU B N 1
ATOM 1289 C CA . GLU B 1 83 ? 4.359 1.353 7.414 1 84.81 83 GLU B CA 1
ATOM 1290 C C . GLU B 1 83 ? 3.074 0.794 6.805 1 84.81 83 GLU B C 1
ATOM 1292 O O . GLU B 1 83 ? 3.121 -0.025 5.887 1 84.81 83 GLU B O 1
ATOM 1297 N N . SER B 1 84 ? 2.021 1.188 7.434 1 84.31 84 SER B N 1
ATOM 1298 C CA . SER B 1 84 ? 0.681 0.91 6.93 1 84.31 84 SER B CA 1
ATOM 1299 C C . SER B 1 84 ? -0.275 2.059 7.238 1 84.31 84 SER B C 1
ATOM 1301 O O . SER B 1 84 ? -0.093 2.775 8.219 1 84.31 84 SER B O 1
ATOM 1303 N N . ALA B 1 85 ? -1.128 2.258 6.332 1 86.81 85 ALA B N 1
ATOM 1304 C CA . ALA B 1 85 ? -2.143 3.291 6.52 1 86.81 85 ALA B CA 1
ATOM 1305 C C . ALA B 1 85 ? -3.514 2.803 6.066 1 86.81 85 ALA B C 1
ATOM 1307 O O . ALA B 1 85 ? -3.676 2.355 4.926 1 86.81 85 ALA B O 1
ATOM 1308 N N . THR B 1 86 ? -4.484 2.852 6.996 1 85.94 86 THR B N 1
ATOM 1309 C CA . THR B 1 86 ? -5.844 2.416 6.699 1 85.94 86 THR B CA 1
ATOM 1310 C C . THR B 1 86 ? -6.852 3.486 7.098 1 85.94 86 THR B C 1
ATOM 1312 O O . THR B 1 86 ? -6.688 4.152 8.125 1 85.94 86 THR B O 1
ATOM 1315 N N . PRO B 1 87 ? -7.809 3.734 6.172 1 87.69 87 PRO B N 1
ATOM 1316 C CA . PRO B 1 87 ? -8.844 4.688 6.582 1 87.69 87 PRO B CA 1
ATOM 1317 C C . PRO B 1 87 ? -9.492 4.32 7.914 1 87.69 87 PRO B C 1
ATOM 1319 O O . PRO B 1 87 ? -9.852 3.16 8.133 1 87.69 87 PRO B O 1
ATOM 1322 N N . ALA B 1 88 ? -9.492 5.234 8.789 1 85.69 88 ALA B N 1
ATOM 1323 C CA . ALA B 1 88 ? -10.109 4.977 10.094 1 85.69 88 ALA B CA 1
ATOM 1324 C C . ALA B 1 88 ? -11.625 4.863 9.969 1 85.69 88 ALA B C 1
ATOM 1326 O O . ALA B 1 88 ? -12.242 5.57 9.172 1 85.69 88 ALA B O 1
ATOM 1327 N N . THR B 1 89 ? -12.188 3.67 10.148 1 70.44 89 THR B N 1
ATOM 1328 C CA . THR B 1 89 ? -13.641 3.484 10.172 1 70.44 89 THR B CA 1
ATOM 1329 C C . THR B 1 89 ? -14.273 4.324 11.273 1 70.44 89 THR B C 1
ATOM 1331 O O . THR B 1 89 ? -13.711 4.449 12.367 1 70.44 89 THR B O 1
ATOM 1334 N N . PRO B 1 90 ? -15.305 5.16 10.828 1 57.22 90 PRO B N 1
ATOM 1335 C CA . PRO B 1 90 ? -16 5.887 11.898 1 57.22 90 PRO B CA 1
ATOM 1336 C C . PRO B 1 90 ? -16.344 5 13.094 1 57.22 90 PRO B C 1
ATOM 1338 O O . PRO B 1 90 ? -16.609 3.809 12.922 1 57.22 90 PRO B O 1
ATOM 1341 N N . GLU B 1 91 ? -15.57 5 14.164 1 46.16 91 GLU B N 1
ATOM 1342 C CA . GLU B 1 91 ? -16.188 4.324 15.305 1 46.16 91 GLU B CA 1
ATOM 1343 C C . GLU B 1 91 ? -17.703 4.488 15.297 1 46.16 91 GLU B C 1
ATOM 1345 O O . GLU B 1 91 ? -18.203 5.605 15.203 1 46.16 91 GLU B O 1
ATOM 1350 N N . GLN B 1 92 ? -18.469 3.637 14.555 1 40.81 92 GLN B N 1
ATOM 1351 C CA . GLN B 1 92 ? -19.859 3.59 15 1 40.81 92 GLN B CA 1
ATOM 1352 C C . GLN B 1 92 ? -19.953 3.605 16.516 1 40.81 92 GLN B C 1
ATOM 1354 O O . GLN B 1 92 ? -19.438 2.713 17.188 1 40.81 92 GLN B O 1
ATOM 1359 N N . HIS B 1 93 ? -19.531 4.531 17.312 1 33.88 93 HIS B N 1
ATOM 1360 C CA . HIS B 1 93 ? -20.484 4.52 18.422 1 33.88 93 HIS B CA 1
ATOM 1361 C C . HIS B 1 93 ? -21.906 4.754 17.938 1 33.88 93 HI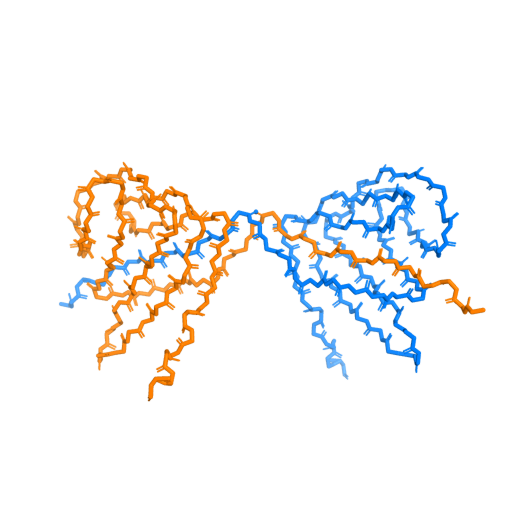S B C 1
ATOM 1363 O O . HIS B 1 93 ? -22.141 5.551 17.016 1 33.88 93 HIS B O 1
#

Radius of gyration: 19.65 Å; Cα contacts (8 Å, |Δi|>4): 515; chains: 2; bounding box: 33×64×45 Å

Sequence (186 aa):
MANQLHVEVVAVEQKIWAGEAEMLVARTTEGEIGVLPGHSPLLGLLKEPSQVRVKLAGGEQLTYDVAGGFLSIDANGVTVLAESATPATPEQHMANQLHVEVVAVEQKIWAGEAEMLVARTTEGEIGVLPGHSPLLGLLKEPSQVRVKLAGGEQLTYDVAGGFLSIDANGVTVLAESATPATPEQH

Organism: Actinoplanes teichomyceticus (NCBI:txid1867)

InterPro domains:
  IPR001469 ATP synthase, F1 complex, delta/epsilon subunit [MF_00530] (3-92)
  IPR001469 ATP synthase, F1 complex, delta/epsilon subunit [PTHR13822] (2-88)
  IPR001469 ATP synthase, F1 complex, delta/epsilon subunit [TIGR01216] (5-87)
  IPR001469 ATP synthase, F1 complex, delta/epsilon subunit [cd12152] (5-88)
  IPR020546 ATP synthase, F1 complex, delta/epsilon subunit, N-terminal [PF02823] (5-85)
  IPR036771 F0F1 ATP synthase delta/epsilon subunit, N-terminal [G3DSA:2.60.15.10] (1-91)
  IPR036771 F0F1 ATP synthase delta/epsilon subunit, N-terminal [SSF51344] (4-87)